Protein AF-A0AAV5RCC4-F1 (afdb_monomer_lite)

Structure (mmCIF, N/CA/C/O backbone):
data_AF-A0AAV5RCC4-F1
#
_entry.id   AF-A0AAV5RCC4-F1
#
loop_
_atom_site.group_PDB
_atom_site.id
_atom_site.type_symbol
_atom_site.label_atom_id
_atom_site.label_alt_id
_atom_site.label_comp_id
_atom_site.label_asym_id
_atom_site.label_entity_id
_atom_site.label_seq_id
_atom_site.pdbx_PDB_ins_code
_atom_site.Cartn_x
_atom_site.Cartn_y
_atom_site.Cartn_z
_atom_site.occupancy
_atom_site.B_iso_or_equiv
_atom_site.auth_seq_id
_atom_site.auth_comp_id
_atom_site.auth_asym_id
_atom_site.auth_atom_id
_atom_site.pdbx_PDB_model_num
ATOM 1 N N . MET A 1 1 ? 11.619 -7.113 27.725 1.00 33.62 1 MET A N 1
ATOM 2 C CA . MET A 1 1 ? 10.328 -7.422 27.068 1.00 33.62 1 MET A CA 1
ATOM 3 C C . MET A 1 1 ? 10.237 -6.619 25.778 1.00 33.62 1 MET A C 1
ATOM 5 O O . MET A 1 1 ? 10.215 -5.398 25.833 1.00 33.62 1 MET A O 1
ATOM 9 N N . LYS A 1 2 ? 10.329 -7.282 24.619 1.00 26.22 2 LYS A N 1
ATOM 10 C CA . LYS A 1 2 ? 10.373 -6.621 23.304 1.00 26.22 2 LYS A CA 1
ATOM 11 C C . LYS A 1 2 ? 8.958 -6.173 22.915 1.00 26.22 2 LYS A C 1
ATOM 13 O O . LYS A 1 2 ? 8.109 -7.020 22.657 1.00 26.22 2 LYS A O 1
ATOM 18 N N . ASN A 1 3 ? 8.718 -4.862 22.873 1.00 26.14 3 ASN A N 1
ATOM 19 C CA . ASN A 1 3 ? 7.499 -4.274 22.313 1.00 26.14 3 ASN A CA 1
ATOM 20 C C . ASN A 1 3 ? 7.406 -4.635 20.823 1.00 26.14 3 ASN A C 1
ATOM 22 O O . ASN A 1 3 ? 8.109 -4.057 19.993 1.00 26.14 3 ASN A O 1
ATOM 26 N N . LYS A 1 4 ? 6.555 -5.608 20.481 1.00 31.20 4 LYS A N 1
ATOM 27 C CA . LYS A 1 4 ? 6.153 -5.875 19.096 1.00 31.20 4 LYS A CA 1
ATOM 28 C C . LYS A 1 4 ? 5.360 -4.657 18.614 1.00 31.20 4 LYS A C 1
ATOM 30 O O . LYS A 1 4 ? 4.239 -4.443 19.064 1.00 31.20 4 LYS A O 1
ATOM 35 N N . LYS A 1 5 ? 5.946 -3.847 17.728 1.00 34.28 5 LYS A N 1
ATOM 36 C CA . LYS A 1 5 ? 5.204 -2.833 16.970 1.00 34.28 5 LYS A CA 1
ATOM 37 C C . LYS A 1 5 ? 4.153 -3.570 16.130 1.00 34.28 5 LYS A C 1
ATOM 39 O O . LYS A 1 5 ? 4.513 -4.325 15.233 1.00 34.28 5 LYS A O 1
ATOM 44 N N . LEU A 1 6 ? 2.875 -3.420 16.479 1.00 36.53 6 LEU A N 1
ATOM 45 C CA . LEU A 1 6 ? 1.755 -3.845 15.641 1.00 36.53 6 LEU A CA 1
ATOM 46 C C . LEU A 1 6 ? 1.586 -2.785 14.543 1.00 36.53 6 LEU A C 1
ATOM 48 O O . LEU A 1 6 ? 0.995 -1.738 14.792 1.00 36.53 6 LEU A O 1
ATOM 52 N N . GLY A 1 7 ? 2.161 -3.034 13.366 1.00 39.72 7 GLY A N 1
ATOM 53 C CA . GLY A 1 7 ? 1.884 -2.276 12.146 1.00 39.72 7 GLY A CA 1
ATOM 54 C C . GLY A 1 7 ? 0.539 -2.666 11.492 1.00 39.72 7 GLY A C 1
ATOM 55 O O . GLY A 1 7 ? -0.247 -3.381 12.122 1.00 39.72 7 GLY A O 1
ATOM 56 N N . PRO A 1 8 ? 0.241 -2.175 10.266 1.00 41.59 8 PRO A N 1
ATOM 57 C CA . PRO A 1 8 ? -1.072 -1.969 9.602 1.00 41.59 8 PRO A CA 1
ATOM 58 C C . PRO A 1 8 ? -2.024 -3.172 9.398 1.00 41.59 8 PRO A C 1
ATOM 60 O O . PRO A 1 8 ? -2.908 -3.140 8.538 1.00 41.59 8 PRO A O 1
ATOM 63 N N . LYS A 1 9 ? -1.941 -4.219 10.220 1.00 41.41 9 LYS A N 1
ATOM 64 C CA . LYS A 1 9 ? -2.881 -5.350 10.251 1.00 41.41 9 LYS A CA 1
ATOM 65 C C . LYS A 1 9 ? -4.281 -4.985 10.767 1.00 41.41 9 LYS A C 1
ATOM 67 O O . LYS A 1 9 ? -5.231 -5.692 10.433 1.00 41.41 9 LYS A O 1
ATOM 72 N N . ILE A 1 10 ? -4.423 -3.909 11.549 1.00 41.56 10 ILE A N 1
ATOM 73 C CA . ILE A 1 10 ? -5.706 -3.500 12.159 1.00 41.56 10 ILE A CA 1
ATOM 74 C C . ILE A 1 10 ? -6.569 -2.698 11.166 1.00 41.56 10 ILE A C 1
ATOM 76 O O . ILE A 1 10 ? -7.753 -2.996 11.027 1.00 41.56 10 ILE A O 1
ATOM 80 N N . SER A 1 11 ? -5.987 -1.759 10.401 1.00 40.25 11 SER A N 1
ATOM 81 C CA . SER A 1 11 ? -6.756 -0.890 9.486 1.00 40.25 11 SER A CA 1
ATOM 82 C C . SER A 1 11 ? -7.536 -1.643 8.412 1.00 40.25 11 SER A C 1
ATOM 84 O O . SER A 1 11 ? -8.621 -1.230 8.031 1.00 40.25 11 SER A O 1
ATOM 86 N N . GLN A 1 12 ? -7.005 -2.761 7.923 1.00 46.59 12 GLN A N 1
ATOM 87 C CA . GLN A 1 12 ? -7.559 -3.409 6.734 1.00 46.59 12 GLN A CA 1
ATOM 88 C C . GLN A 1 12 ? -8.616 -4.477 7.027 1.00 46.59 12 GLN A C 1
ATOM 90 O O . GLN A 1 12 ? -9.395 -4.806 6.139 1.00 46.59 12 GLN A O 1
ATOM 95 N N . LYS A 1 13 ? -8.659 -5.023 8.250 1.00 44.94 13 LYS A N 1
ATOM 96 C CA . LYS A 1 13 ? -9.688 -6.001 8.648 1.00 44.94 13 LYS A CA 1
ATOM 97 C C . LYS A 1 13 ? -11.017 -5.343 9.019 1.00 44.94 13 LYS A C 1
ATOM 99 O O . LYS A 1 13 ? -12.046 -5.987 8.886 1.00 44.94 13 LYS A O 1
ATOM 104 N N . LEU A 1 14 ? -10.989 -4.076 9.432 1.00 43.53 14 LEU A N 1
ATOM 105 C CA . LEU A 1 14 ? -12.190 -3.298 9.753 1.00 43.53 14 LEU A CA 1
ATOM 106 C C . LEU A 1 14 ? -12.934 -2.804 8.497 1.00 43.53 14 LEU A C 1
ATOM 108 O O . LEU A 1 14 ? -14.114 -2.486 8.574 1.00 43.53 14 LEU A O 1
ATOM 112 N N . GLU A 1 15 ? -12.265 -2.753 7.340 1.00 42.84 15 GLU A N 1
ATOM 113 C CA . GLU A 1 15 ? -12.844 -2.264 6.077 1.00 42.84 15 GLU A CA 1
ATOM 114 C C . GLU A 1 15 ? -13.479 -3.357 5.204 1.00 42.84 15 GLU A C 1
ATOM 116 O O . GLU A 1 15 ? -14.273 -3.042 4.323 1.00 42.84 15 GLU A O 1
ATOM 121 N N . GLU A 1 16 ? -13.142 -4.634 5.414 1.00 41.19 16 GLU A N 1
ATOM 122 C CA . GLU A 1 16 ? -13.712 -5.760 4.646 1.00 41.19 16 GLU A CA 1
ATOM 123 C C . GLU A 1 16 ? -15.090 -6.211 5.164 1.00 41.19 16 GLU A C 1
ATOM 125 O O . GLU A 1 16 ? -15.766 -7.001 4.509 1.00 41.19 16 GLU A O 1
ATOM 130 N N . SER A 1 17 ? -15.548 -5.665 6.289 1.00 39.16 17 SER A N 1
ATOM 131 C CA . SER A 1 17 ? -16.940 -5.741 6.721 1.00 39.16 17 SER A CA 1
ATOM 132 C C . SER A 1 17 ? -17.677 -4.487 6.284 1.00 39.16 17 SER A C 1
ATOM 134 O O . SER A 1 17 ? -17.429 -3.417 6.835 1.00 39.16 17 SER A O 1
ATOM 136 N N . SER A 1 18 ? -18.560 -4.596 5.289 1.00 36.41 18 SER A N 1
ATOM 137 C CA . SER A 1 18 ? -19.453 -3.499 4.904 1.00 36.41 18 SER A CA 1
ATOM 138 C C . SER A 1 18 ? -20.299 -3.086 6.113 1.00 36.41 18 SER A C 1
ATOM 140 O O . SER A 1 18 ? -21.242 -3.772 6.492 1.00 36.41 18 SER A O 1
ATOM 142 N N . ILE A 1 19 ? -19.930 -1.969 6.745 1.00 42.59 19 ILE A N 1
ATOM 143 C CA . ILE A 1 19 ? -20.707 -1.301 7.805 1.00 42.59 19 ILE A CA 1
ATOM 144 C C . ILE A 1 19 ? -21.878 -0.508 7.178 1.00 42.59 19 ILE A C 1
ATOM 146 O O . ILE A 1 19 ? -22.763 -0.040 7.885 1.00 42.59 19 ILE A O 1
ATOM 150 N N . ALA A 1 20 ? -21.905 -0.357 5.847 1.00 32.84 20 ALA A N 1
ATOM 151 C CA . ALA A 1 20 ? -22.814 0.544 5.141 1.00 32.84 20 ALA A CA 1
ATOM 152 C C . ALA A 1 20 ? -24.214 -0.036 4.854 1.00 32.84 20 ALA A C 1
ATOM 154 O O . ALA A 1 20 ? -25.108 0.738 4.531 1.00 32.84 20 ALA A O 1
ATOM 155 N N . ASP A 1 21 ? -24.422 -1.348 5.002 1.00 33.91 21 ASP A N 1
ATOM 156 C CA . ASP A 1 21 ? -25.666 -2.014 4.572 1.00 33.91 21 ASP A CA 1
ATOM 157 C C . ASP A 1 21 ? -26.622 -2.388 5.723 1.00 33.91 21 ASP A C 1
ATOM 159 O O . ASP A 1 21 ? -27.633 -3.051 5.503 1.00 33.91 21 ASP A O 1
ATOM 163 N N . LEU A 1 22 ? -26.348 -1.967 6.962 1.00 39.47 22 LEU A N 1
ATOM 164 C CA . LEU A 1 22 ? -27.204 -2.278 8.115 1.00 39.47 22 LEU A CA 1
ATOM 165 C C . LEU A 1 22 ? -28.309 -1.224 8.309 1.00 39.47 22 LEU A C 1
ATOM 167 O O . LEU A 1 22 ? -28.360 -0.554 9.337 1.00 39.47 22 LEU A O 1
ATOM 171 N N . ASN A 1 23 ? -29.209 -1.104 7.329 1.00 39.84 23 ASN A N 1
ATOM 172 C CA . ASN A 1 23 ? -30.570 -0.623 7.588 1.00 39.84 23 ASN A CA 1
ATOM 173 C C . ASN A 1 23 ? -31.389 -1.828 8.066 1.00 39.84 23 ASN A C 1
ATOM 175 O O . ASN A 1 23 ? -31.756 -2.691 7.271 1.00 39.84 23 ASN A O 1
ATOM 179 N N . LEU A 1 24 ? -31.622 -1.912 9.373 1.00 47.69 24 LEU A N 1
ATOM 180 C CA . LEU A 1 24 ? -32.487 -2.918 9.983 1.00 47.69 24 LEU A CA 1
ATOM 181 C C . LEU A 1 24 ? -33.712 -2.192 10.531 1.00 47.69 24 LEU A C 1
ATOM 183 O O . LEU A 1 24 ? -33.664 -1.661 11.639 1.00 47.69 24 LEU A O 1
ATOM 187 N N . ASP A 1 25 ? -34.766 -2.145 9.716 1.00 36.28 25 ASP A N 1
ATOM 188 C CA . ASP A 1 25 ? -36.097 -1.731 10.151 1.00 36.28 25 ASP A CA 1
ATOM 189 C C . ASP A 1 25 ? -36.613 -2.668 11.252 1.00 36.28 25 ASP A C 1
ATOM 191 O O . ASP A 1 25 ? -36.417 -3.888 11.221 1.00 36.28 25 ASP A O 1
ATOM 195 N N . ASP A 1 26 ? -37.268 -2.045 12.229 1.00 45.62 26 ASP A N 1
ATOM 196 C CA . ASP A 1 26 ? -37.832 -2.626 13.440 1.00 45.62 26 ASP A CA 1
ATOM 197 C C . ASP A 1 26 ? -38.754 -3.825 13.169 1.00 45.62 26 ASP A C 1
ATOM 199 O O . ASP A 1 26 ? -39.871 -3.688 12.668 1.00 45.62 26 ASP A O 1
ATOM 203 N N . GLN A 1 27 ? -38.327 -5.008 13.611 1.00 35.72 27 GLN A N 1
ATOM 204 C CA . GLN A 1 27 ? -39.217 -6.135 13.887 1.00 35.72 27 GLN A CA 1
ATOM 205 C C . GLN A 1 27 ? -39.051 -6.506 15.365 1.00 35.72 27 GLN A C 1
ATOM 207 O O . GLN A 1 27 ? -38.119 -7.204 15.764 1.00 35.72 27 GLN A O 1
ATOM 212 N N . HIS A 1 28 ? -39.945 -5.966 16.194 1.00 39.75 28 HIS A N 1
ATOM 213 C CA . HIS A 1 28 ? -40.089 -6.322 17.602 1.00 39.75 28 HIS A CA 1
ATOM 214 C C . HIS A 1 28 ? -40.760 -7.700 17.712 1.00 39.75 28 HIS A C 1
ATOM 216 O O . HIS A 1 28 ? -41.984 -7.802 17.704 1.00 39.75 28 HIS A O 1
ATOM 222 N N . GLU A 1 29 ? -39.965 -8.761 17.845 1.00 40.50 29 GLU A N 1
ATOM 223 C CA . GLU A 1 29 ? -40.450 -10.084 18.253 1.00 40.50 29 GLU A CA 1
ATOM 224 C C . GLU A 1 29 ? -40.086 -10.304 19.733 1.00 40.50 29 GLU A C 1
ATOM 226 O O . GLU A 1 29 ? -38.916 -10.349 20.119 1.00 40.50 29 GLU A O 1
ATOM 231 N N . SER A 1 30 ? -41.098 -10.322 20.604 1.00 42.78 30 SER A N 1
ATOM 232 C CA . SER A 1 30 ? -40.945 -10.375 22.063 1.00 42.78 30 SER A CA 1
ATOM 233 C C . SER A 1 30 ? -40.615 -11.790 22.556 1.00 42.78 30 SER A C 1
ATOM 235 O O . SER A 1 30 ? -41.469 -12.676 22.505 1.00 42.78 30 SER A O 1
ATOM 237 N N . LEU A 1 31 ? -39.400 -11.987 23.079 1.00 44.78 31 LEU A N 1
ATOM 238 C CA . LEU A 1 31 ? -38.931 -13.234 23.706 1.00 44.78 31 LEU A CA 1
ATOM 239 C C . LEU A 1 31 ? -39.132 -13.241 25.246 1.00 44.78 31 LEU A C 1
ATOM 241 O O . LEU A 1 31 ? -39.244 -12.170 25.845 1.00 44.78 31 LEU A O 1
ATOM 245 N N . PRO A 1 32 ? -39.171 -14.424 25.905 1.00 49.00 32 PRO A N 1
ATOM 246 C CA . PRO A 1 32 ? -39.557 -14.581 27.316 1.00 49.00 32 PRO A CA 1
ATOM 247 C C . PRO A 1 32 ? -38.594 -13.913 28.316 1.00 49.00 32 PRO A C 1
ATOM 249 O O . PRO A 1 32 ? -37.376 -13.972 28.157 1.00 49.00 32 PRO A O 1
ATOM 252 N N . GLN A 1 33 ? -39.160 -13.330 29.378 1.00 56.47 33 GLN A N 1
ATOM 253 C CA . GLN A 1 33 ? -38.542 -12.383 30.323 1.00 56.47 33 GLN A CA 1
ATOM 254 C C . GLN A 1 33 ? -37.711 -12.969 31.493 1.00 56.47 33 GLN A C 1
ATOM 256 O O . GLN A 1 33 ? -37.470 -12.253 32.455 1.00 56.47 33 GLN A O 1
ATOM 261 N N . ASP A 1 34 ? -37.200 -14.202 31.428 1.00 58.41 34 ASP A N 1
ATOM 262 C CA . ASP A 1 34 ? -36.448 -14.810 32.554 1.00 58.41 34 ASP A CA 1
ATOM 263 C C . ASP A 1 34 ? -34.981 -15.139 32.217 1.00 58.41 34 ASP A C 1
ATOM 265 O O . ASP A 1 34 ? -34.471 -16.224 32.504 1.00 58.41 34 ASP A O 1
ATOM 269 N N . LYS A 1 35 ? -34.258 -14.197 31.600 1.00 58.09 35 LYS A N 1
ATOM 270 C CA . LYS A 1 35 ? -32.793 -14.278 31.484 1.00 58.09 35 LYS A CA 1
ATOM 271 C C . LYS A 1 35 ? -32.171 -13.236 32.418 1.00 58.09 35 LYS A C 1
ATOM 273 O O . LYS A 1 35 ? -32.537 -12.068 32.301 1.00 58.09 35 LYS A O 1
ATOM 278 N N . PRO A 1 36 ? -31.252 -13.610 33.334 1.00 62.41 36 PRO A N 1
ATOM 279 C CA . PRO A 1 36 ? -30.576 -12.619 34.164 1.00 62.41 36 PRO A CA 1
ATOM 280 C C . PRO A 1 36 ? -29.891 -11.589 33.254 1.00 62.41 36 PRO A C 1
ATOM 282 O O . PRO A 1 36 ? -29.309 -11.994 32.237 1.00 62.41 36 PRO A O 1
ATOM 285 N N . PRO A 1 37 ? -29.969 -10.285 33.587 1.00 68.50 37 PRO A N 1
ATOM 286 C CA . PRO A 1 37 ? -29.402 -9.240 32.751 1.00 68.50 37 PRO A CA 1
ATOM 287 C C . PRO A 1 37 ? -27.916 -9.512 32.554 1.00 68.50 37 PRO A C 1
ATOM 289 O O . PRO A 1 37 ? -27.201 -9.902 33.486 1.00 68.50 37 PRO A O 1
ATOM 292 N N . SER A 1 38 ? -27.459 -9.353 31.317 1.00 78.94 38 SER A N 1
ATOM 293 C CA . SER A 1 38 ? -26.055 -9.560 30.979 1.00 78.94 38 SER A CA 1
ATOM 294 C C . SER A 1 38 ? -25.188 -8.648 31.847 1.00 78.94 38 SER A C 1
ATOM 296 O O . SER A 1 38 ? -25.541 -7.492 32.073 1.00 78.94 38 SER A O 1
ATOM 298 N N . ILE A 1 39 ? -24.016 -9.113 32.296 1.00 85.75 39 ILE A N 1
ATOM 299 C CA . ILE A 1 39 ? -23.092 -8.260 33.069 1.00 85.75 39 ILE A CA 1
ATOM 300 C C . ILE A 1 39 ? -22.734 -6.974 32.305 1.00 85.75 39 ILE A C 1
ATOM 302 O O . ILE A 1 39 ? -22.471 -5.939 32.905 1.00 85.75 39 ILE A O 1
ATOM 306 N N . PHE A 1 40 ? -22.786 -7.026 30.971 1.00 86.75 40 PHE A N 1
ATOM 307 C CA . PHE A 1 40 ? -22.539 -5.885 30.099 1.00 86.75 40 PHE A CA 1
ATOM 308 C C . PHE A 1 40 ? -23.682 -4.861 30.083 1.00 86.75 40 PHE A C 1
ATOM 310 O O . PHE A 1 40 ? -23.420 -3.697 29.809 1.00 86.75 40 P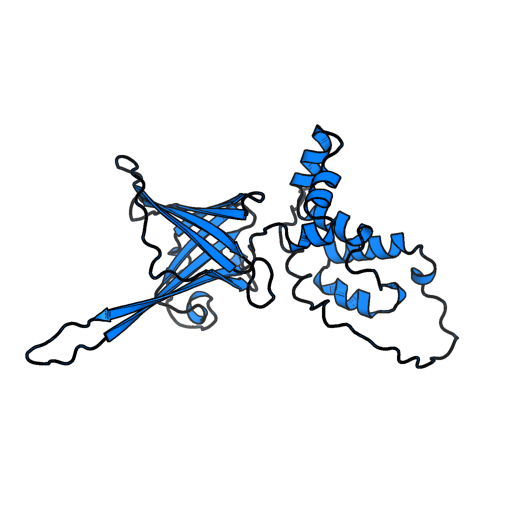HE A O 1
ATOM 317 N N . GLU A 1 41 ? -24.919 -5.252 30.404 1.00 86.25 41 GLU A N 1
ATOM 318 C CA . GLU A 1 41 ? -26.056 -4.319 30.533 1.00 86.25 41 GLU A CA 1
ATOM 319 C C . GLU A 1 41 ? -25.940 -3.454 31.789 1.00 86.25 41 GLU A C 1
ATOM 321 O O . GLU A 1 41 ? -26.510 -2.369 31.851 1.00 86.25 41 GLU A O 1
ATOM 326 N N . GLN A 1 42 ? -25.180 -3.921 32.783 1.00 88.75 42 GLN A N 1
ATOM 327 C CA . GLN A 1 42 ? -24.926 -3.200 34.029 1.00 88.75 42 GLN A CA 1
ATOM 328 C C . GLN A 1 42 ? -23.729 -2.241 33.927 1.00 88.75 42 GLN A C 1
ATOM 330 O O . GLN A 1 42 ? -23.509 -1.434 34.830 1.00 88.75 42 GLN A O 1
ATOM 335 N N . LEU A 1 43 ? -22.933 -2.325 32.855 1.00 91.19 43 LEU A N 1
ATOM 336 C CA . LEU A 1 43 ? -21.773 -1.459 32.657 1.00 91.19 43 LEU A CA 1
ATOM 337 C C . LEU A 1 43 ? -22.181 -0.126 32.012 1.00 91.19 43 LEU A C 1
ATOM 339 O O . LEU A 1 43 ? -23.017 -0.114 31.107 1.00 91.19 43 LEU A O 1
ATOM 343 N N . PRO A 1 44 ? -21.539 0.998 32.389 1.00 93.19 44 PRO A N 1
ATOM 344 C CA . PRO A 1 44 ? -21.677 2.249 31.653 1.00 93.19 44 PRO A CA 1
ATOM 345 C C . PRO A 1 44 ? -21.295 2.072 30.181 1.00 93.19 44 PRO A C 1
ATOM 347 O O . PRO A 1 44 ? -20.343 1.353 29.847 1.00 93.19 44 PRO A O 1
ATOM 350 N N . ARG A 1 45 ? -22.015 2.759 29.290 1.00 90.50 45 ARG A N 1
ATOM 351 C CA . ARG A 1 45 ? -21.874 2.597 27.835 1.00 90.50 45 ARG A CA 1
ATOM 352 C C . ARG A 1 45 ? -20.451 2.887 27.354 1.00 90.50 45 ARG A C 1
ATOM 354 O O . ARG A 1 45 ? -19.937 2.202 26.473 1.00 90.50 45 ARG A O 1
ATOM 361 N N . GLU A 1 46 ? -19.787 3.857 27.967 1.00 92.88 46 GLU A N 1
ATOM 362 C CA . GLU A 1 46 ? -18.414 4.264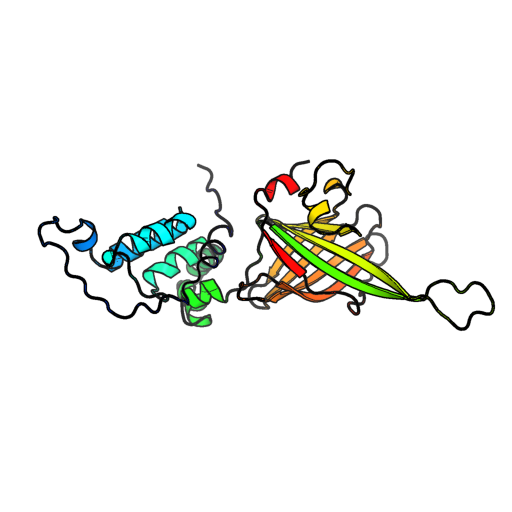 27.673 1.00 92.88 46 GLU A CA 1
ATOM 363 C C . GLU A 1 46 ? -17.416 3.126 27.921 1.00 92.88 46 GLU A C 1
ATOM 365 O O . GLU A 1 46 ? -16.433 2.981 27.190 1.00 92.88 46 GLU A O 1
ATOM 370 N N . ILE A 1 47 ? -17.669 2.296 28.938 1.00 93.75 47 ILE A N 1
ATOM 371 C CA . ILE A 1 47 ? -16.825 1.146 29.273 1.00 93.75 47 ILE A CA 1
ATOM 372 C C . ILE A 1 47 ? -17.016 0.040 28.241 1.00 93.75 47 ILE A C 1
ATOM 374 O O . ILE A 1 47 ? -16.030 -0.513 27.756 1.00 93.75 47 ILE A O 1
ATOM 378 N N . VAL A 1 48 ? -18.261 -0.238 27.844 1.00 93.56 48 VAL A N 1
ATOM 379 C CA . VAL A 1 48 ? -18.560 -1.224 26.795 1.00 93.56 48 VAL A CA 1
ATOM 380 C C . VAL A 1 48 ? -17.884 -0.835 25.475 1.00 93.56 48 VAL A C 1
ATOM 382 O O . VAL A 1 48 ? -17.231 -1.670 24.851 1.00 93.56 48 VAL A O 1
ATOM 385 N N . ILE A 1 49 ? -17.942 0.443 25.087 1.00 93.50 49 ILE A N 1
ATOM 386 C CA . ILE A 1 49 ? -17.287 0.945 23.868 1.00 93.50 49 ILE A CA 1
ATOM 387 C C . ILE A 1 49 ? -15.762 0.823 23.952 1.00 93.50 49 ILE A C 1
ATOM 389 O O . ILE A 1 49 ? -15.122 0.397 22.990 1.00 93.50 49 ILE A O 1
ATOM 393 N N . ASN A 1 50 ? -15.166 1.132 25.105 1.00 92.19 50 ASN A N 1
ATOM 394 C CA . ASN A 1 50 ? -13.729 0.942 25.305 1.00 92.19 50 ASN A CA 1
ATOM 395 C C . ASN A 1 50 ? -13.319 -0.537 25.225 1.00 92.19 50 ASN A C 1
ATOM 397 O O . ASN A 1 50 ? -12.280 -0.849 24.642 1.00 92.19 50 ASN A O 1
ATOM 401 N N . ILE A 1 51 ? -14.130 -1.458 25.757 1.00 93.06 51 ILE A N 1
ATOM 402 C CA . ILE A 1 51 ? -13.903 -2.903 25.604 1.00 93.06 51 ILE A CA 1
ATOM 403 C C . ILE A 1 51 ? -13.926 -3.277 24.120 1.00 93.06 51 ILE A C 1
ATOM 405 O O . ILE A 1 51 ? -13.006 -3.946 23.648 1.00 93.06 51 ILE A O 1
ATOM 409 N N . LEU A 1 52 ? -14.918 -2.798 23.363 1.00 93.69 52 LEU A N 1
ATOM 410 C CA . LEU A 1 52 ? -14.998 -3.021 21.918 1.00 93.69 52 LEU A CA 1
ATOM 411 C C . LEU A 1 52 ? -13.767 -2.475 21.182 1.00 93.69 52 LEU A C 1
ATOM 413 O O . LEU A 1 52 ? -13.238 -3.156 20.304 1.00 93.69 52 LEU A O 1
ATOM 417 N N . ALA A 1 53 ? -13.256 -1.302 21.568 1.00 93.25 53 ALA A N 1
ATOM 418 C CA . ALA A 1 53 ? -12.026 -0.748 21.002 1.00 93.25 53 ALA A CA 1
ATOM 419 C C . ALA A 1 53 ? -10.819 -1.671 21.248 1.00 93.25 53 ALA A C 1
ATOM 421 O O . ALA A 1 53 ? -10.037 -1.938 20.334 1.00 93.25 53 ALA A O 1
ATOM 422 N N . GLN A 1 54 ? -10.688 -2.231 22.456 1.00 93.75 54 GLN A N 1
ATOM 423 C CA . GLN A 1 54 ? -9.636 -3.206 22.771 1.00 93.75 54 GLN A CA 1
ATOM 424 C C . GLN A 1 54 ? -9.806 -4.520 21.997 1.00 93.75 54 GLN A C 1
ATOM 426 O O . GLN A 1 54 ? -8.813 -5.107 21.561 1.00 93.75 54 GLN A O 1
ATOM 431 N N . VAL A 1 55 ? -11.042 -4.977 21.780 1.00 93.50 55 VAL A N 1
ATOM 432 C CA . VAL A 1 55 ? -11.321 -6.137 20.919 1.00 93.50 55 VAL A CA 1
ATOM 433 C C . VAL A 1 55 ? -10.900 -5.843 19.481 1.00 93.50 55 VAL A C 1
ATOM 435 O O . VAL A 1 55 ? -10.208 -6.661 18.884 1.00 93.50 55 VAL A O 1
ATOM 438 N N . ALA A 1 56 ? -11.237 -4.673 18.936 1.00 92.19 56 ALA A N 1
ATOM 439 C CA . ALA A 1 56 ? -10.846 -4.272 17.585 1.00 92.19 56 ALA A CA 1
ATOM 440 C C . ALA A 1 56 ? -9.318 -4.209 17.412 1.00 92.19 56 ALA A C 1
ATOM 442 O O . ALA A 1 56 ? -8.780 -4.618 16.385 1.00 92.19 56 ALA A O 1
ATOM 443 N N . ILE A 1 57 ? -8.616 -3.737 18.440 1.00 89.94 57 ILE A N 1
ATOM 444 C CA . ILE A 1 57 ? -7.157 -3.647 18.480 1.00 89.94 57 ILE A CA 1
ATOM 445 C C . ILE A 1 57 ? -6.494 -5.031 18.488 1.00 89.94 57 ILE A C 1
ATOM 447 O O . ILE A 1 57 ? -5.564 -5.284 17.720 1.00 89.94 57 ILE A O 1
ATOM 451 N N . ASN A 1 58 ? -6.945 -5.919 19.376 1.00 92.25 58 ASN A N 1
ATOM 452 C CA . ASN A 1 58 ? -6.265 -7.190 19.637 1.00 92.25 58 ASN A CA 1
ATOM 453 C C . ASN A 1 58 ? -6.762 -8.314 18.717 1.00 92.25 58 ASN A C 1
ATOM 455 O O . ASN A 1 58 ? -5.979 -9.155 18.270 1.00 92.25 58 ASN A O 1
ATOM 459 N N . TRP A 1 59 ? -8.056 -8.307 18.398 1.00 91.44 59 TRP A N 1
ATOM 460 C CA . TRP A 1 59 ? -8.753 -9.336 17.628 1.00 91.44 59 TRP A CA 1
ATOM 461 C C . TRP A 1 59 ? -9.733 -8.722 16.615 1.00 91.44 59 TRP A C 1
ATOM 463 O O . TRP A 1 59 ? -10.935 -8.987 16.674 1.00 91.44 59 TRP A O 1
ATOM 473 N N . PRO A 1 60 ? -9.245 -7.966 15.614 1.00 86.69 60 PRO A N 1
ATOM 474 C CA . PRO A 1 60 ? -10.107 -7.260 14.662 1.00 86.69 60 PRO A CA 1
ATOM 475 C C . PRO A 1 60 ? -11.080 -8.177 13.903 1.00 86.69 60 PRO A C 1
ATOM 477 O O . PRO A 1 60 ? -12.179 -7.757 13.569 1.00 86.69 60 PRO A O 1
ATOM 480 N N . THR A 1 61 ? -10.732 -9.451 13.668 1.00 85.12 61 THR A N 1
ATOM 481 C CA . THR A 1 61 ? -11.638 -10.428 13.021 1.00 85.12 61 THR A CA 1
ATOM 482 C C . THR A 1 61 ? -12.849 -10.801 13.855 1.00 85.12 61 THR A C 1
ATOM 484 O O . THR A 1 61 ? -13.812 -11.318 13.310 1.00 85.12 61 THR A O 1
ATOM 487 N N . LYS A 1 62 ? -12.770 -10.625 15.173 1.00 88.31 62 LYS A N 1
ATOM 488 C CA . LYS A 1 62 ? -13.822 -11.008 16.115 1.00 88.31 62 LYS A CA 1
ATOM 489 C C . LYS A 1 62 ? -14.738 -9.852 16.473 1.00 88.31 62 LYS A C 1
ATOM 491 O O . LYS A 1 62 ? -15.742 -10.074 17.131 1.00 88.31 62 LYS A O 1
ATOM 496 N N . LEU A 1 63 ? -14.427 -8.641 16.015 1.00 90.38 63 LEU A N 1
ATOM 497 C CA . LEU A 1 63 ? -15.236 -7.470 16.314 1.00 90.38 63 LEU A CA 1
ATOM 498 C C . LEU A 1 63 ? -16.677 -7.634 15.816 1.00 90.38 63 LEU A C 1
ATOM 500 O O . LEU A 1 63 ? -17.606 -7.360 16.565 1.00 90.38 63 LEU A O 1
ATOM 504 N N . ILE A 1 64 ? -16.857 -8.112 14.583 1.00 87.50 64 ILE A N 1
ATOM 505 C CA . ILE A 1 64 ? -18.187 -8.299 13.986 1.00 87.50 64 ILE A CA 1
ATOM 506 C C . ILE A 1 64 ? -18.965 -9.350 14.775 1.00 87.50 64 ILE A C 1
ATOM 508 O O . ILE A 1 64 ? -20.086 -9.076 15.189 1.00 87.50 64 ILE A O 1
ATOM 512 N N . ASP A 1 65 ? -18.338 -10.502 15.050 1.00 89.12 65 ASP A N 1
ATOM 513 C CA . ASP A 1 65 ? -18.928 -11.568 15.866 1.00 89.12 65 ASP A CA 1
ATOM 514 C C . ASP A 1 65 ? -19.437 -11.002 17.201 1.00 89.12 65 ASP A C 1
ATOM 516 O O . ASP A 1 65 ? -20.570 -11.269 17.579 1.00 89.12 65 ASP A O 1
ATOM 520 N N . VAL A 1 66 ? -18.630 -10.173 17.881 1.00 88.81 66 VAL A N 1
ATOM 521 C CA . VAL A 1 66 ? -18.979 -9.557 19.173 1.00 88.81 66 VAL A CA 1
ATOM 522 C C . VAL A 1 66 ? -20.121 -8.548 19.050 1.00 88.81 66 VAL A C 1
ATOM 524 O O . VAL A 1 66 ? -21.041 -8.581 19.864 1.00 88.81 66 VAL A O 1
ATOM 527 N N . ILE A 1 67 ? -20.102 -7.674 18.040 1.00 88.44 67 ILE A N 1
ATOM 528 C CA . ILE A 1 67 ? -21.178 -6.694 17.810 1.00 88.44 67 ILE A CA 1
ATOM 529 C C . ILE A 1 67 ? -22.515 -7.407 17.545 1.00 88.44 67 ILE A C 1
ATOM 531 O O . ILE A 1 67 ? -23.564 -6.928 17.974 1.00 88.44 67 ILE A O 1
ATOM 535 N N . LEU A 1 68 ? -22.483 -8.570 16.888 1.00 87.00 68 LEU A N 1
ATOM 536 C CA . LEU A 1 68 ? -23.670 -9.375 16.592 1.00 87.00 68 LEU A CA 1
ATOM 537 C C . LEU A 1 68 ? -24.222 -10.149 17.803 1.00 87.00 68 LEU A C 1
ATOM 539 O O . LEU A 1 68 ? -25.346 -10.637 17.723 1.00 87.00 68 LEU A O 1
ATOM 543 N N . ILE A 1 69 ? -23.493 -10.245 18.927 1.00 87.31 69 ILE A N 1
ATOM 544 C CA . ILE A 1 69 ? -23.966 -10.953 20.137 1.00 87.31 69 ILE A CA 1
ATOM 545 C C . ILE A 1 69 ? -25.224 -10.293 20.716 1.00 87.31 69 ILE A C 1
ATOM 547 O O . ILE A 1 69 ? -26.074 -10.984 21.280 1.00 87.31 69 ILE A O 1
ATOM 551 N N . GLY A 1 70 ? -25.363 -8.970 20.600 1.00 81.38 70 GLY A N 1
ATOM 552 C CA . GLY A 1 70 ? -26.568 -8.294 21.065 1.00 81.38 70 GLY A CA 1
ATOM 553 C C . GLY A 1 70 ? -26.486 -6.774 21.089 1.00 81.38 70 GLY A C 1
ATOM 554 O O . GLY A 1 70 ? -25.426 -6.169 20.937 1.00 81.38 70 GLY A O 1
ATOM 555 N N . ASN A 1 71 ? -27.642 -6.157 21.343 1.00 83.00 71 ASN A N 1
ATOM 556 C CA . ASN A 1 71 ? -27.838 -4.703 21.299 1.00 83.00 71 ASN A CA 1
ATOM 557 C C . ASN A 1 71 ? -26.927 -3.922 22.258 1.00 83.00 71 ASN A C 1
ATOM 559 O O . ASN A 1 71 ? -26.619 -2.765 21.991 1.00 83.00 71 ASN A O 1
ATOM 563 N N . VAL A 1 72 ? -26.450 -4.562 23.327 1.00 86.38 72 VAL A N 1
ATOM 564 C CA . VAL A 1 72 ? -25.519 -3.984 24.311 1.00 86.38 72 VAL A CA 1
ATOM 565 C C . VAL A 1 72 ? -24.205 -3.532 23.665 1.00 86.38 72 VAL A C 1
ATOM 567 O O . VAL A 1 72 ? -23.599 -2.563 24.109 1.00 86.38 72 VAL A O 1
ATOM 570 N N . PHE A 1 73 ? -23.780 -4.196 22.585 1.00 88.31 73 PHE A N 1
ATOM 571 C CA . PHE A 1 73 ? -22.550 -3.877 21.859 1.00 88.31 73 PHE A CA 1
ATOM 572 C C . PHE A 1 73 ? -22.773 -2.954 20.656 1.00 88.31 73 PHE A C 1
ATOM 574 O O . PHE A 1 73 ? -21.834 -2.696 19.903 1.00 88.31 73 PHE A O 1
ATOM 581 N N . ARG A 1 74 ? -23.992 -2.435 20.451 1.00 84.81 74 ARG A N 1
ATOM 582 C CA . ARG A 1 74 ? -24.244 -1.433 19.409 1.00 84.81 74 ARG A CA 1
ATOM 583 C C . ARG A 1 74 ? -23.702 -0.076 19.852 1.00 84.81 74 ARG A C 1
ATOM 585 O O . ARG A 1 74 ? -24.039 0.442 20.917 1.00 84.81 74 ARG A O 1
ATOM 592 N N . PHE A 1 75 ? -22.893 0.535 18.998 1.00 88.31 75 PHE A N 1
ATOM 593 C CA . PHE A 1 75 ? -22.357 1.876 19.201 1.00 88.31 75 PHE A CA 1
ATOM 594 C C . PHE A 1 75 ? -22.441 2.695 17.914 1.00 88.31 75 PHE A C 1
ATOM 596 O O . PHE A 1 75 ? -22.697 2.158 16.836 1.00 88.31 75 PHE A O 1
ATOM 603 N N . ASN A 1 76 ? -22.261 4.011 18.030 1.00 87.25 76 ASN A N 1
ATOM 604 C CA . ASN A 1 76 ? -22.301 4.883 16.863 1.00 87.25 76 ASN A CA 1
ATOM 605 C C . ASN A 1 76 ? -21.057 4.642 16.010 1.00 87.25 76 ASN A C 1
ATOM 607 O O . ASN A 1 76 ? -19.945 4.591 16.528 1.00 87.25 76 ASN A O 1
ATOM 611 N N . TYR A 1 77 ? -21.221 4.553 14.693 1.00 83.44 77 TYR A N 1
ATOM 612 C CA . TYR A 1 77 ? -20.096 4.260 13.805 1.00 83.44 77 TYR A CA 1
ATOM 613 C C . TYR A 1 77 ? -18.979 5.321 13.856 1.00 83.44 77 TYR A C 1
ATOM 615 O O . TYR A 1 77 ? -17.862 5.006 13.473 1.00 83.44 77 TYR A O 1
ATOM 623 N N . ASP A 1 78 ? -19.255 6.552 14.307 1.00 86.56 78 ASP A N 1
ATOM 624 C CA . ASP A 1 78 ? -18.286 7.657 14.459 1.00 86.56 78 ASP A CA 1
ATOM 625 C C . ASP A 1 78 ? -17.950 7.943 15.939 1.00 86.56 78 ASP A C 1
ATOM 627 O O . ASP A 1 78 ? -17.552 9.048 16.301 1.00 86.56 78 ASP A O 1
ATOM 631 N N . ASP A 1 79 ? -18.146 6.969 16.837 1.00 90.81 79 ASP A N 1
ATOM 632 C CA . ASP A 1 79 ? -17.891 7.166 18.267 1.00 90.81 79 ASP A CA 1
ATOM 633 C C . ASP A 1 79 ? -16.388 7.355 18.546 1.00 90.81 79 ASP A C 1
ATOM 635 O O . ASP A 1 79 ? -15.557 6.478 18.277 1.00 90.81 79 ASP A O 1
ATOM 639 N N . ALA A 1 80 ? -16.028 8.516 19.096 1.00 89.81 80 ALA A N 1
ATOM 640 C CA . ALA A 1 80 ? -14.642 8.870 19.379 1.00 89.81 80 ALA A CA 1
ATOM 641 C C . ALA A 1 80 ? -13.991 7.914 20.388 1.00 89.81 80 ALA A C 1
ATOM 643 O O . ALA A 1 80 ? -12.814 7.592 20.227 1.00 89.81 80 ALA A O 1
ATOM 644 N N . LEU A 1 81 ? -14.747 7.402 21.370 1.00 90.38 81 LEU A N 1
ATOM 645 C CA . LEU A 1 81 ? -14.229 6.454 22.364 1.00 90.38 81 LEU A CA 1
ATOM 646 C C . LEU A 1 81 ? -13.796 5.131 21.725 1.00 90.38 81 LEU A C 1
ATOM 648 O O . LEU A 1 81 ? -12.890 4.469 22.228 1.00 90.38 81 LEU A O 1
ATOM 652 N N . PHE A 1 82 ? -14.414 4.760 20.601 1.00 93.31 82 PHE A N 1
ATOM 653 C CA . PHE A 1 82 ? -14.042 3.572 19.847 1.00 93.31 82 PHE A CA 1
ATOM 654 C C . PHE A 1 82 ? -12.816 3.818 18.955 1.00 93.31 82 PHE A C 1
ATOM 656 O O . PHE A 1 82 ? -11.857 3.044 18.974 1.00 93.31 82 PHE A O 1
ATOM 663 N N . TRP A 1 83 ? -12.824 4.905 18.176 1.00 91.69 83 TRP A N 1
ATOM 664 C CA . TRP A 1 83 ? -11.804 5.151 17.149 1.00 91.69 83 TRP A CA 1
ATOM 665 C C . TRP A 1 83 ? -10.511 5.780 17.667 1.00 91.69 83 TRP A C 1
ATOM 667 O O . TRP A 1 83 ? -9.449 5.529 17.094 1.00 91.69 83 TRP A O 1
ATOM 677 N N . GLU A 1 84 ? -10.556 6.582 18.732 1.00 89.75 84 GLU A N 1
ATOM 678 C CA . GLU A 1 84 ? -9.365 7.238 19.283 1.00 89.75 84 GLU A CA 1
ATOM 679 C C . GLU A 1 84 ? -8.277 6.232 19.703 1.00 89.75 84 GLU A C 1
ATOM 681 O O . GLU A 1 84 ? -7.136 6.382 19.246 1.00 89.75 84 GLU A O 1
ATOM 686 N N . PRO A 1 85 ? -8.573 5.186 20.506 1.00 89.56 85 PRO A N 1
ATOM 687 C CA . PRO A 1 85 ? -7.566 4.200 20.897 1.00 89.56 85 PRO A CA 1
ATOM 688 C C . PRO A 1 85 ? -6.969 3.466 19.690 1.00 89.56 85 PRO A C 1
ATOM 690 O O . PRO A 1 85 ? -5.754 3.266 19.626 1.00 89.56 85 PRO A O 1
ATOM 693 N N . ILE A 1 86 ? -7.810 3.122 18.708 1.00 90.50 86 ILE A N 1
ATOM 694 C CA . ILE A 1 86 ? -7.407 2.432 17.476 1.00 90.50 86 ILE A CA 1
ATOM 695 C C . ILE A 1 86 ? -6.433 3.307 16.675 1.00 90.50 86 ILE A C 1
ATOM 697 O O . ILE A 1 86 ? -5.339 2.860 16.324 1.00 90.50 86 ILE A O 1
ATOM 701 N N . CYS A 1 87 ? -6.783 4.574 16.440 1.00 88.12 87 CYS A N 1
ATOM 702 C CA . CYS A 1 87 ? -5.932 5.534 15.735 1.00 88.12 87 CYS A CA 1
ATOM 703 C C . CYS A 1 87 ? -4.605 5.774 16.461 1.00 88.12 87 CYS A C 1
ATOM 705 O O . CYS A 1 87 ? -3.555 5.802 15.825 1.00 88.12 87 CYS A O 1
ATOM 707 N N . ARG A 1 88 ? -4.618 5.899 17.792 1.00 85.56 88 ARG A N 1
ATOM 708 C CA . ARG A 1 88 ? -3.389 6.081 18.586 1.00 85.56 88 ARG A CA 1
ATOM 709 C C . ARG A 1 88 ? -2.440 4.894 18.499 1.00 85.56 88 ARG A C 1
ATOM 711 O O . ARG A 1 88 ? -1.227 5.076 18.599 1.00 85.56 88 ARG A O 1
ATOM 718 N N . GLN A 1 89 ? -2.979 3.691 18.340 1.00 86.12 89 GLN A N 1
ATOM 719 C CA . GLN A 1 89 ? -2.171 2.494 18.158 1.00 86.12 89 GLN A CA 1
ATOM 720 C C . GLN A 1 89 ? -1.632 2.361 16.734 1.00 86.12 89 GLN A C 1
ATOM 722 O O . GLN A 1 89 ? -0.476 1.982 16.558 1.00 86.12 89 GLN A O 1
ATOM 727 N N . LEU A 1 90 ? -2.456 2.680 15.737 1.00 83.31 90 LEU A N 1
ATOM 728 C CA . LEU A 1 90 ? -2.087 2.621 14.323 1.00 83.31 90 LEU A CA 1
ATOM 729 C C . LEU A 1 90 ? -1.081 3.690 13.913 1.00 83.31 90 LEU A C 1
ATOM 731 O O . LEU A 1 90 ? -0.261 3.441 13.032 1.00 83.31 90 LEU A O 1
ATOM 735 N N . TYR A 1 91 ? -1.130 4.850 14.567 1.00 81.88 91 TYR A N 1
ATOM 736 C CA . TYR A 1 91 ? -0.303 6.006 14.247 1.00 81.88 91 TYR A CA 1
ATOM 737 C C . TYR A 1 91 ? 0.520 6.438 15.476 1.00 81.88 91 TYR A C 1
ATOM 739 O O . TYR A 1 91 ? 0.220 7.459 16.107 1.00 81.88 91 TYR A O 1
ATOM 747 N N . PRO A 1 92 ? 1.560 5.670 15.872 1.00 74.44 92 PRO A N 1
ATOM 748 C CA . PRO A 1 92 ? 2.387 5.984 17.039 1.00 74.44 92 PRO A CA 1
ATOM 749 C C . PRO A 1 92 ? 3.073 7.354 16.961 1.00 74.44 92 PRO A C 1
ATOM 751 O O . PRO A 1 92 ? 3.391 7.948 17.990 1.00 74.44 92 PRO A O 1
ATOM 754 N N . GLU A 1 93 ? 3.301 7.880 15.759 1.00 70.75 93 GLU A N 1
ATOM 755 C CA . GLU A 1 93 ? 3.823 9.226 15.536 1.00 70.75 93 GLU A CA 1
ATOM 756 C C . GLU A 1 93 ? 2.921 10.311 16.141 1.00 70.75 93 GLU A C 1
ATOM 758 O O . GLU A 1 93 ? 3.432 11.282 16.701 1.00 70.75 93 GLU A O 1
ATOM 763 N N . LEU A 1 94 ? 1.599 10.097 16.150 1.00 66.25 94 LEU A N 1
ATOM 764 C CA . LEU A 1 94 ? 0.633 10.999 16.786 1.00 66.25 94 LEU A CA 1
ATOM 765 C C . LEU A 1 94 ? 0.826 11.041 18.306 1.00 66.25 94 LEU A C 1
ATOM 767 O O . LEU A 1 94 ? 0.661 12.081 18.945 1.00 66.25 94 LEU A O 1
ATOM 771 N N . ARG A 1 95 ? 1.235 9.911 18.896 1.00 62.38 95 ARG A N 1
ATOM 772 C CA . ARG A 1 95 ? 1.553 9.818 20.325 1.00 62.38 95 ARG A CA 1
ATOM 773 C C . ARG A 1 95 ? 2.821 10.595 20.665 1.00 62.38 95 ARG A C 1
ATOM 775 O O . ARG A 1 95 ? 2.870 11.249 21.704 1.00 62.38 95 ARG A O 1
ATOM 782 N N . ASN A 1 96 ? 3.840 10.533 19.813 1.00 55.66 96 ASN A N 1
ATOM 783 C CA . ASN A 1 96 ? 5.119 11.195 20.074 1.00 55.66 96 ASN A CA 1
ATOM 784 C C . ASN A 1 96 ? 5.030 12.714 19.893 1.00 55.66 96 ASN A C 1
ATOM 786 O O . ASN A 1 96 ? 5.566 13.439 20.728 1.00 55.66 96 ASN A O 1
ATOM 790 N N . ARG A 1 97 ? 4.296 13.196 18.881 1.00 53.50 97 ARG A N 1
ATOM 791 C CA . ARG A 1 97 ? 4.092 14.636 18.655 1.00 53.50 97 ARG A CA 1
ATOM 792 C C . ARG A 1 97 ? 3.344 15.301 19.819 1.00 53.50 97 ARG A C 1
ATOM 794 O O . ARG A 1 97 ? 3.754 16.339 20.323 1.00 53.50 97 ARG A O 1
ATOM 801 N N . SER A 1 98 ? 2.343 14.603 20.365 1.00 52.75 98 SER A N 1
ATOM 802 C CA . SER A 1 98 ? 1.563 15.076 21.518 1.00 52.75 98 SER A CA 1
ATOM 803 C C . SER A 1 98 ? 2.369 15.335 22.803 1.00 52.75 98 SER A C 1
ATOM 805 O O . SER A 1 98 ? 1.908 16.093 23.653 1.00 52.75 98 SER A O 1
ATOM 807 N N . LYS A 1 99 ? 3.565 14.743 22.956 1.00 51.47 99 LYS A N 1
ATOM 808 C CA . LYS A 1 99 ? 4.426 14.953 24.134 1.00 51.47 99 LYS A CA 1
ATOM 809 C C . LYS A 1 99 ? 5.269 16.224 24.072 1.00 51.47 99 LYS A C 1
ATOM 811 O O . LYS A 1 99 ? 5.731 16.658 25.121 1.00 51.47 99 LYS A O 1
ATOM 816 N N . ILE A 1 100 ? 5.509 16.761 22.880 1.00 55.19 100 ILE A N 1
ATOM 817 C CA . ILE A 1 100 ? 6.419 17.895 22.688 1.00 55.19 100 ILE A CA 1
ATOM 818 C C . ILE A 1 100 ? 5.653 19.211 22.891 1.00 55.19 100 ILE A C 1
ATOM 820 O O . ILE A 1 100 ? 6.138 20.070 23.617 1.00 55.19 100 ILE A O 1
ATOM 824 N N . ASP A 1 101 ? 4.411 19.296 22.394 1.00 50.75 101 ASP A N 1
ATOM 825 C CA . ASP A 1 101 ? 3.650 20.559 22.360 1.00 50.75 101 ASP A CA 1
ATOM 826 C C . ASP A 1 101 ? 2.307 20.529 23.123 1.00 50.75 101 ASP A C 1
ATOM 828 O O . ASP A 1 101 ? 1.511 21.467 23.049 1.00 50.75 101 ASP A O 1
ATOM 832 N N . GLY A 1 102 ? 1.998 19.444 23.847 1.00 52.53 102 GLY A N 1
ATOM 833 C CA . GLY A 1 102 ? 0.817 19.329 24.725 1.00 52.53 102 GLY A CA 1
ATOM 834 C C . GLY A 1 102 ? -0.562 19.421 24.045 1.00 52.53 102 GLY A C 1
ATOM 835 O O . GLY A 1 102 ? -1.581 19.286 24.718 1.00 52.53 102 GLY A O 1
ATOM 836 N N . THR A 1 103 ? -0.625 19.625 22.725 1.00 51.34 103 THR A N 1
ATOM 837 C CA . THR A 1 103 ? -1.851 20.020 22.002 1.00 51.34 103 THR A CA 1
ATOM 838 C C . THR A 1 103 ? -2.189 19.156 20.777 1.00 51.34 103 THR A C 1
ATOM 840 O O . THR A 1 103 ? -3.250 19.333 20.187 1.00 51.34 103 THR A O 1
ATOM 843 N N . ASP A 1 104 ? -1.370 18.160 20.419 1.00 55.25 104 ASP A N 1
ATOM 844 C CA . ASP A 1 104 ? -1.320 17.672 19.027 1.00 55.25 104 ASP A CA 1
ATOM 845 C C . ASP A 1 104 ? -2.220 16.480 18.649 1.00 55.25 104 ASP A C 1
ATOM 847 O O . ASP A 1 104 ? -2.684 16.390 17.516 1.00 55.25 104 ASP A O 1
ATOM 851 N N . SER A 1 105 ? -2.564 15.574 19.576 1.00 52.75 105 SER A N 1
ATOM 852 C CA . SER A 1 105 ? -3.426 14.425 19.202 1.00 52.75 105 SER A CA 1
ATOM 853 C C . SER A 1 105 ? -4.839 14.854 18.769 1.00 52.75 105 SER A C 1
ATOM 855 O O . SER A 1 105 ? -5.461 14.218 17.919 1.00 52.75 105 SER A O 1
ATOM 857 N N . LEU A 1 106 ? -5.306 15.989 19.299 1.00 55.94 106 LEU A N 1
ATOM 858 C CA . LEU A 1 106 ? -6.541 16.649 18.889 1.00 55.94 106 LEU A CA 1
ATOM 859 C C . LEU A 1 106 ? -6.395 17.373 17.544 1.00 55.94 106 LEU A C 1
ATOM 861 O O . LEU A 1 106 ? -7.398 17.544 16.861 1.00 55.94 106 LEU A O 1
ATOM 865 N N . ILE A 1 107 ? -5.193 17.812 17.154 1.00 60.50 107 ILE A N 1
ATOM 866 C CA . ILE A 1 107 ? -4.960 18.584 15.920 1.00 60.50 107 ILE A CA 1
ATOM 867 C C . ILE A 1 107 ? -5.151 17.695 14.694 1.00 60.50 107 ILE A C 1
ATOM 869 O O . ILE A 1 107 ? -5.823 18.101 13.746 1.00 60.50 107 ILE A O 1
ATOM 873 N N . ASP A 1 108 ? -4.659 16.457 14.732 1.00 68.00 108 ASP A N 1
ATOM 874 C CA . ASP A 1 108 ? -4.883 15.511 13.641 1.00 68.00 108 ASP A CA 1
ATOM 875 C C . ASP A 1 108 ? -6.352 15.082 13.552 1.00 68.00 108 ASP A C 1
ATOM 877 O O . ASP A 1 108 ? -6.940 15.147 12.475 1.00 68.00 108 ASP A O 1
ATOM 881 N N . ALA A 1 109 ? -7.011 14.747 14.666 1.00 69.69 109 ALA A N 1
ATOM 882 C CA . ALA A 1 109 ? -8.450 14.466 14.640 1.00 69.69 109 ALA A CA 1
ATOM 883 C C . ALA A 1 109 ? -9.267 15.673 14.136 1.00 69.69 109 ALA A C 1
ATOM 885 O O . ALA A 1 109 ? -10.165 15.497 13.315 1.00 69.69 109 ALA A O 1
ATOM 886 N N . LYS A 1 110 ? -8.916 16.904 14.539 1.00 76.31 110 LYS A N 1
ATOM 887 C CA . LYS A 1 110 ? -9.534 18.146 14.039 1.00 76.31 110 LYS A CA 1
ATOM 888 C C . LYS A 1 110 ? -9.304 18.352 12.543 1.00 76.31 110 LYS A C 1
ATOM 890 O O . LYS A 1 110 ? -10.245 18.723 11.851 1.00 76.31 110 LYS A O 1
ATOM 895 N N . ARG A 1 111 ? -8.102 18.066 12.024 1.00 82.69 111 ARG A N 1
ATOM 896 C CA . ARG A 1 111 ? -7.782 18.158 10.584 1.00 82.69 111 ARG A CA 1
ATOM 897 C C . ARG A 1 111 ? -8.701 17.266 9.748 1.00 82.69 111 ARG A C 1
ATOM 899 O O . ARG A 1 111 ? -9.101 17.649 8.653 1.00 82.69 111 ARG A O 1
ATOM 906 N N . TYR A 1 112 ? -9.044 16.088 10.266 1.00 84.88 112 TYR A N 1
ATOM 907 C CA . TYR A 1 112 ? -9.934 15.140 9.595 1.00 84.88 112 TYR A CA 1
ATOM 908 C C . TYR A 1 112 ? -11.406 15.246 10.043 1.00 84.88 112 TYR A C 1
ATOM 910 O O . TYR A 1 112 ? -12.262 14.574 9.469 1.00 84.88 112 TYR A O 1
ATOM 918 N N . GLY A 1 113 ? -11.719 16.094 11.025 1.00 88.75 113 GLY A N 1
ATOM 919 C CA . GLY A 1 113 ? -13.050 16.320 11.598 1.00 88.75 113 GLY A CA 1
ATOM 920 C C . GLY A 1 113 ? -13.471 15.311 12.675 1.00 88.75 113 GLY A C 1
ATOM 921 O O . GLY A 1 113 ? -14.149 15.693 13.622 1.00 88.75 113 GLY A O 1
ATOM 922 N N . SER A 1 114 ? -13.060 14.043 12.567 1.00 89.50 114 SER A N 1
ATOM 923 C CA . SER A 1 114 ? -13.311 13.005 13.578 1.00 89.50 114 SER A CA 1
ATOM 924 C C . SER A 1 114 ? -12.231 11.918 13.564 1.00 89.50 114 SER A C 1
ATOM 926 O O . SER A 1 114 ? -11.481 11.787 12.592 1.00 89.50 114 SER A O 1
ATOM 928 N N . TYR A 1 115 ? -12.155 11.100 14.622 1.00 89.56 115 TYR A N 1
ATOM 929 C CA . TYR A 1 115 ? -11.227 9.962 14.671 1.00 89.56 115 TYR A CA 1
ATOM 930 C C . TYR A 1 115 ? -11.567 8.870 13.646 1.00 89.56 115 TYR A C 1
ATOM 932 O O . TYR A 1 115 ? -10.649 8.258 13.102 1.00 89.56 115 TYR A O 1
ATOM 940 N N . TYR A 1 116 ? -12.846 8.663 13.317 1.00 89.81 116 TYR A N 1
ATOM 941 C CA . TYR A 1 116 ? -13.245 7.779 12.216 1.00 89.81 116 TYR A CA 1
ATOM 942 C C . TYR A 1 116 ? -12.722 8.294 10.873 1.00 89.81 116 TYR A C 1
ATOM 944 O O . TYR A 1 116 ? -12.151 7.546 10.079 1.00 89.81 116 TYR A O 1
ATOM 952 N N . ASN A 1 117 ? -12.874 9.596 10.615 1.00 89.44 117 ASN A N 1
ATOM 953 C CA . ASN A 1 117 ? -12.358 10.202 9.394 1.00 89.44 117 ASN A CA 1
ATOM 954 C C . ASN A 1 117 ? -10.829 10.164 9.344 1.00 89.44 117 ASN A C 1
ATOM 956 O O . ASN A 1 117 ? -10.280 9.936 8.269 1.00 89.44 117 ASN A O 1
ATOM 960 N N . LEU A 1 118 ? -10.144 10.338 10.477 1.00 88.81 118 LEU A N 1
ATOM 961 C CA . LEU A 1 118 ? -8.698 10.143 10.573 1.00 88.81 118 LEU A CA 1
ATOM 962 C C . LEU A 1 118 ? -8.320 8.705 10.195 1.00 88.81 118 LEU A C 1
ATOM 964 O O . LEU A 1 118 ? -7.447 8.512 9.357 1.00 88.81 118 LEU A O 1
ATOM 968 N N . PHE A 1 119 ? -9.005 7.703 10.749 1.00 87.38 119 PHE A N 1
ATOM 969 C CA . PHE A 1 119 ? -8.784 6.297 10.408 1.00 87.38 119 PHE A CA 1
ATOM 970 C C . PHE A 1 119 ? -8.987 6.026 8.910 1.00 87.38 119 PHE A C 1
ATOM 972 O O . PHE A 1 119 ? -8.140 5.400 8.278 1.00 87.38 119 PHE A O 1
ATOM 979 N N . LYS A 1 120 ? -10.090 6.528 8.345 1.00 86.44 120 LYS A N 1
ATOM 980 C CA . LYS A 1 120 ? -10.539 6.228 6.979 1.00 86.44 120 LYS A CA 1
ATOM 981 C C . LYS A 1 120 ? -9.810 7.016 5.891 1.00 86.44 120 LYS A C 1
ATOM 983 O O . LYS A 1 120 ? -9.588 6.499 4.803 1.00 86.44 120 LYS A O 1
ATOM 988 N N . LYS A 1 121 ? -9.518 8.298 6.127 1.00 86.56 121 LYS A N 1
ATOM 989 C CA . LYS A 1 121 ? -9.027 9.229 5.092 1.00 86.56 121 LYS A CA 1
ATOM 990 C C . LYS A 1 121 ? -7.525 9.473 5.160 1.00 86.56 121 LYS A C 1
ATOM 992 O O . LYS A 1 121 ? -6.976 9.987 4.185 1.00 86.56 121 LYS A O 1
ATOM 997 N N . ARG A 1 122 ? -6.863 9.168 6.282 1.00 87.50 122 ARG A N 1
ATOM 998 C CA . ARG A 1 122 ? -5.404 9.290 6.368 1.00 87.50 122 ARG A CA 1
ATOM 999 C C . ARG A 1 122 ? -4.781 8.274 5.409 1.00 87.50 122 ARG A C 1
ATOM 1001 O O . ARG A 1 122 ? -5.105 7.092 5.514 1.00 87.50 122 ARG A O 1
ATOM 1008 N N . PRO A 1 123 ? -3.923 8.705 4.471 1.00 88.62 123 PRO A N 1
ATOM 1009 C CA . PRO A 1 123 ? -3.339 7.810 3.479 1.00 88.62 123 PRO A CA 1
ATOM 1010 C C . PRO A 1 123 ? -2.535 6.705 4.170 1.00 88.62 123 PRO A C 1
ATOM 1012 O O . PRO A 1 123 ? -1.734 6.972 5.067 1.00 88.62 123 PRO A O 1
ATOM 1015 N N . THR A 1 124 ? -2.742 5.461 3.746 1.00 88.75 124 THR A N 1
ATOM 1016 C CA . THR A 1 124 ? -2.053 4.290 4.295 1.00 88.75 124 THR A CA 1
ATOM 1017 C C . THR A 1 124 ? -1.586 3.369 3.177 1.00 88.75 124 THR A C 1
ATOM 1019 O O . THR A 1 124 ? -2.297 3.134 2.202 1.00 88.75 124 THR A O 1
ATOM 1022 N N . VAL A 1 125 ? -0.374 2.835 3.322 1.00 91.88 125 VAL A N 1
ATOM 1023 C CA . VAL A 1 125 ? 0.160 1.798 2.432 1.00 91.88 125 VAL A CA 1
ATOM 1024 C C . VAL A 1 125 ? -0.239 0.427 2.963 1.00 91.88 125 VAL A C 1
ATOM 1026 O O . VAL A 1 125 ? -0.147 0.161 4.163 1.00 91.88 125 VAL A O 1
ATOM 1029 N N . ARG A 1 126 ? -0.661 -0.465 2.064 1.00 91.25 126 ARG A N 1
ATOM 1030 C CA . ARG A 1 126 ? -0.965 -1.855 2.403 1.00 91.25 126 ARG A CA 1
ATOM 1031 C C . ARG A 1 126 ? 0.286 -2.721 2.248 1.00 91.25 126 ARG A C 1
ATOM 1033 O O . ARG A 1 126 ? 0.848 -2.798 1.164 1.00 91.25 126 ARG A O 1
ATOM 1040 N N . THR A 1 127 ? 0.708 -3.387 3.319 1.00 90.62 127 THR A N 1
ATOM 1041 C CA . THR A 1 127 ? 1.980 -4.141 3.365 1.00 90.62 127 THR A CA 1
ATOM 1042 C C . THR A 1 127 ? 1.815 -5.663 3.425 1.00 90.62 127 THR A C 1
ATOM 1044 O O . THR A 1 127 ? 2.767 -6.429 3.349 1.00 90.62 127 THR A O 1
ATOM 1047 N N . ASN A 1 128 ? 0.582 -6.135 3.560 1.00 88.56 128 ASN A N 1
ATOM 1048 C CA . ASN A 1 128 ? 0.194 -7.541 3.693 1.00 88.56 128 ASN A CA 1
ATOM 1049 C C . ASN A 1 128 ? -0.182 -8.176 2.343 1.00 88.56 128 ASN A C 1
ATOM 1051 O O . ASN A 1 128 ? -1.127 -8.964 2.252 1.00 88.56 128 ASN A O 1
ATOM 1055 N N . GLY A 1 129 ? 0.497 -7.782 1.271 1.00 89.56 129 GLY A N 1
ATOM 1056 C CA . GLY A 1 129 ? 0.163 -8.241 -0.066 1.00 89.56 129 GLY A CA 1
ATOM 1057 C C . GLY A 1 129 ? 1.065 -7.652 -1.135 1.00 89.56 129 GLY A C 1
ATOM 1058 O O . GLY A 1 129 ? 2.205 -7.277 -0.868 1.00 89.56 129 GLY A O 1
ATOM 1059 N N . VAL A 1 130 ? 0.535 -7.579 -2.351 1.00 91.75 130 VAL A N 1
ATOM 1060 C CA . VAL A 1 130 ? 1.254 -7.114 -3.534 1.00 91.75 130 VAL A CA 1
ATOM 1061 C C . VAL A 1 130 ? 0.419 -6.103 -4.303 1.00 91.75 130 VAL A C 1
ATOM 1063 O O . VAL A 1 130 ? -0.781 -6.274 -4.508 1.00 91.75 130 VAL A O 1
ATOM 1066 N N . TYR A 1 131 ? 1.064 -5.048 -4.769 1.00 95.25 131 TYR A N 1
ATOM 1067 C CA . TYR A 1 131 ? 0.502 -4.126 -5.739 1.00 95.25 131 TYR A CA 1
ATOM 1068 C C . TYR A 1 131 ? 0.857 -4.612 -7.141 1.00 95.25 131 TYR A C 1
ATOM 1070 O O . TYR A 1 131 ? 2.025 -4.848 -7.441 1.00 95.25 131 TYR A O 1
ATOM 1078 N N . VAL A 1 132 ? -0.141 -4.738 -8.013 1.00 94.69 132 VAL A N 1
ATOM 1079 C CA . VAL A 1 132 ? 0.045 -5.199 -9.393 1.00 94.69 132 VAL A CA 1
ATOM 1080 C C . VAL A 1 132 ? -0.428 -4.134 -10.367 1.00 94.69 132 VAL A C 1
ATOM 1082 O O . VAL A 1 132 ? -1.590 -3.726 -10.329 1.00 94.69 132 VAL A O 1
ATOM 1085 N N . CYS A 1 133 ? 0.452 -3.730 -11.275 1.00 95.06 133 CYS A N 1
ATOM 1086 C CA . CYS A 1 133 ? 0.107 -2.962 -12.463 1.00 95.06 133 CYS A CA 1
ATOM 1087 C C . CYS A 1 133 ? 0.057 -3.903 -13.667 1.00 95.06 133 CYS A C 1
ATOM 1089 O O . CYS A 1 133 ? 0.980 -4.689 -13.883 1.00 95.06 133 CYS A O 1
ATOM 1091 N N . THR A 1 134 ? -1.025 -3.828 -14.442 1.00 92.94 134 THR A N 1
ATOM 1092 C CA . THR A 1 134 ? -1.148 -4.524 -15.727 1.00 92.94 134 THR A CA 1
ATOM 1093 C C . THR A 1 134 ? -1.071 -3.494 -16.839 1.00 92.94 134 THR A C 1
ATOM 1095 O O . THR A 1 134 ? -1.963 -2.653 -16.961 1.00 92.94 134 THR A O 1
ATOM 1098 N N . SER A 1 135 ? -0.033 -3.596 -17.660 1.00 90.00 135 SER A N 1
ATOM 1099 C CA . SER A 1 135 ? 0.220 -2.683 -18.768 1.00 90.00 135 SER A CA 1
ATOM 1100 C C . SER A 1 135 ? 0.134 -3.454 -20.082 1.00 90.00 135 SER A C 1
ATOM 1102 O O . SER A 1 135 ? 0.596 -4.596 -20.194 1.00 90.00 135 SER A O 1
ATOM 1104 N N . LYS A 1 136 ? -0.509 -2.846 -21.081 1.00 90.00 136 LYS A N 1
ATOM 1105 C CA . LYS A 1 136 ? -0.673 -3.419 -22.419 1.00 90.00 136 LYS A CA 1
ATOM 1106 C C . LYS A 1 136 ? -0.411 -2.356 -23.472 1.00 90.00 136 LYS A C 1
ATOM 1108 O O . LYS A 1 136 ? -0.885 -1.231 -23.340 1.00 90.00 136 LYS A O 1
ATOM 1113 N N . TYR A 1 137 ? 0.302 -2.725 -24.523 1.00 88.19 137 TYR A N 1
ATOM 1114 C CA . TYR A 1 137 ? 0.469 -1.885 -25.701 1.00 88.19 137 TYR A CA 1
ATOM 1115 C C . TYR A 1 137 ? 0.465 -2.750 -26.957 1.00 88.19 137 TYR A C 1
ATOM 1117 O O . TYR A 1 137 ? 0.740 -3.950 -26.910 1.00 88.19 137 TYR A O 1
ATOM 1125 N N . TYR A 1 138 ? 0.130 -2.134 -28.084 1.00 88.38 138 TYR A N 1
ATOM 1126 C CA . TYR A 1 138 ? 0.170 -2.785 -29.386 1.00 88.38 138 TYR A CA 1
ATOM 1127 C C . TYR A 1 138 ? 1.372 -2.256 -30.153 1.00 88.38 138 TYR A C 1
ATOM 1129 O O . TYR A 1 138 ? 1.586 -1.045 -30.201 1.00 88.38 138 TYR A O 1
ATOM 1137 N N . ARG A 1 139 ? 2.144 -3.158 -30.754 1.00 86.19 139 ARG A N 1
ATOM 1138 C CA . ARG A 1 139 ? 3.203 -2.802 -31.701 1.00 86.19 139 ARG A CA 1
ATOM 1139 C C . ARG A 1 139 ? 2.946 -3.471 -33.040 1.00 86.19 139 ARG A C 1
ATOM 1141 O O . ARG A 1 139 ? 2.387 -4.569 -33.083 1.00 86.19 139 ARG A O 1
ATOM 1148 N N . ASP A 1 140 ? 3.348 -2.809 -34.111 1.00 85.75 140 ASP A N 1
ATOM 1149 C CA . ASP A 1 140 ? 3.241 -3.380 -35.447 1.00 85.75 140 ASP A CA 1
ATOM 1150 C C . ASP A 1 140 ? 4.236 -4.543 -35.596 1.00 85.75 140 ASP A C 1
ATOM 1152 O O . ASP A 1 140 ? 5.366 -4.487 -35.097 1.00 85.75 140 ASP A O 1
ATOM 1156 N N . GLY A 1 141 ? 3.779 -5.630 -36.217 1.00 79.19 141 GLY A N 1
ATOM 1157 C CA . GLY A 1 141 ? 4.601 -6.785 -36.558 1.00 79.19 141 GLY A CA 1
ATOM 1158 C C . GLY A 1 141 ? 5.508 -6.514 -37.759 1.00 79.19 141 GLY A C 1
ATOM 1159 O O . GLY A 1 141 ? 5.313 -5.561 -38.517 1.00 79.19 141 GLY A O 1
ATOM 1160 N N . GLU A 1 142 ? 6.506 -7.375 -37.942 1.00 74.31 142 GLU A N 1
ATOM 1161 C CA . GLU A 1 142 ? 7.402 -7.299 -39.094 1.00 74.31 142 GLU A CA 1
ATOM 1162 C C . GLU A 1 142 ? 6.640 -7.615 -40.389 1.00 74.31 142 GLU A C 1
ATOM 1164 O O . GLU A 1 142 ? 5.833 -8.544 -40.449 1.00 74.31 142 GLU A O 1
ATOM 1169 N N . THR A 1 143 ? 6.865 -6.808 -41.427 1.00 69.31 143 THR A N 1
ATOM 1170 C CA . THR A 1 143 ? 6.204 -6.983 -42.725 1.00 69.31 143 THR A CA 1
ATOM 1171 C C . THR A 1 143 ? 7.097 -7.828 -43.626 1.00 69.31 143 THR A C 1
ATOM 1173 O O . THR A 1 143 ? 8.139 -7.361 -44.077 1.00 69.31 143 THR A O 1
ATOM 1176 N N . THR A 1 144 ? 6.697 -9.060 -43.926 1.00 63.88 144 THR A N 1
ATOM 1177 C CA . THR A 1 144 ? 7.349 -9.876 -44.956 1.00 63.88 144 THR A CA 1
ATOM 1178 C C . THR A 1 144 ? 6.658 -9.653 -46.311 1.00 63.88 144 THR A C 1
ATOM 1180 O O . THR A 1 144 ? 5.617 -10.234 -46.606 1.00 63.88 144 THR A O 1
ATOM 1183 N N . GLY A 1 145 ? 7.232 -8.798 -47.167 1.00 70.88 145 GLY A N 1
ATOM 1184 C CA . GLY A 1 145 ? 6.850 -8.669 -48.587 1.00 70.88 145 GLY A CA 1
ATOM 1185 C C . GLY A 1 145 ? 5.710 -7.689 -48.936 1.00 70.88 145 GLY A C 1
ATOM 1186 O O . GLY A 1 145 ? 5.458 -6.723 -48.224 1.00 70.88 145 GLY A O 1
ATOM 1187 N N . ILE A 1 146 ? 5.045 -7.941 -50.080 1.00 65.81 146 ILE A N 1
ATOM 1188 C CA . ILE A 1 146 ? 4.066 -7.082 -50.810 1.00 65.81 146 ILE A CA 1
ATOM 1189 C C . ILE A 1 146 ? 2.672 -7.033 -50.125 1.00 65.81 146 ILE A C 1
ATOM 1191 O O . ILE A 1 146 ? 1.649 -6.746 -50.740 1.00 65.81 146 ILE A O 1
ATOM 1195 N N . SER A 1 147 ? 2.583 -7.344 -48.832 1.00 67.00 147 SER A N 1
ATOM 1196 C CA . SER A 1 147 ? 1.305 -7.344 -48.113 1.00 67.00 147 SER A CA 1
ATOM 1197 C C . SER A 1 147 ? 0.973 -5.951 -47.568 1.00 67.00 147 SER A C 1
ATOM 1199 O O . SER A 1 147 ? 1.722 -5.390 -46.772 1.00 67.00 147 SER A O 1
ATOM 1201 N N . PHE A 1 148 ? -0.198 -5.416 -47.932 1.00 70.25 148 PHE A N 1
ATOM 1202 C CA . PHE A 1 148 ? -0.775 -4.202 -47.329 1.00 70.25 148 PHE A CA 1
ATOM 1203 C C . PHE A 1 148 ? -1.357 -4.443 -45.921 1.00 70.25 148 PHE A C 1
ATOM 1205 O O . PHE A 1 148 ? -1.780 -3.500 -45.251 1.00 70.25 148 PHE A O 1
ATOM 1212 N N . TYR A 1 149 ? -1.398 -5.698 -45.461 1.00 71.62 149 TYR A N 1
ATOM 1213 C CA . TYR A 1 149 ? -1.877 -6.070 -44.135 1.00 71.62 149 TYR A CA 1
ATOM 1214 C C . TYR A 1 149 ? -0.730 -6.068 -43.120 1.00 71.62 149 TYR A C 1
ATOM 1216 O O . TYR A 1 149 ? 0.261 -6.776 -43.305 1.00 71.62 149 TYR A O 1
ATOM 1224 N N . ARG A 1 150 ? -0.892 -5.299 -42.033 1.00 72.94 150 ARG A N 1
ATOM 1225 C CA . ARG A 1 150 ? 0.054 -5.224 -40.909 1.00 72.94 150 ARG A CA 1
ATO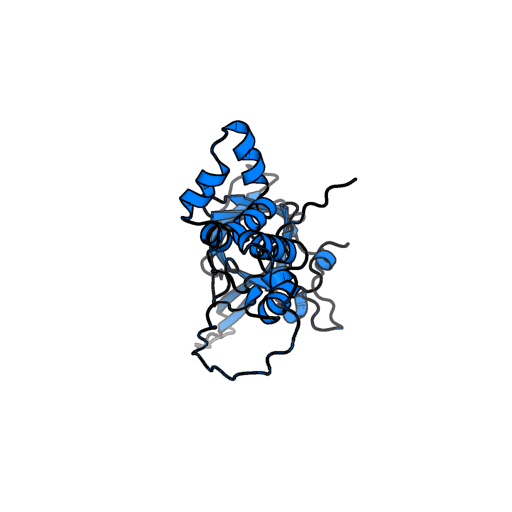M 1226 C C . ARG A 1 150 ? -0.520 -5.940 -39.681 1.00 72.94 150 ARG A C 1
ATOM 1228 O O . ARG A 1 150 ? -1.432 -5.398 -39.050 1.00 72.94 150 ARG A O 1
ATOM 1235 N N . PRO A 1 151 ? -0.012 -7.131 -39.318 1.00 82.81 151 PRO A N 1
ATOM 1236 C CA . PRO A 1 151 ? -0.371 -7.778 -38.062 1.00 82.81 151 PRO A CA 1
ATOM 1237 C C . PRO A 1 151 ? -0.017 -6.879 -36.869 1.00 82.81 151 PRO A C 1
ATOM 1239 O O . PRO A 1 151 ? 1.082 -6.327 -36.811 1.00 82.81 151 PRO A O 1
ATOM 1242 N N . LYS A 1 152 ? -0.927 -6.744 -35.899 1.00 85.44 152 LYS A N 1
ATOM 1243 C CA . LYS A 1 152 ? -0.660 -6.042 -34.633 1.00 85.44 152 LYS A CA 1
ATOM 1244 C C . LYS A 1 152 ? -0.370 -7.046 -33.530 1.00 85.44 152 LYS A C 1
ATOM 1246 O O . LYS A 1 152 ? -1.162 -7.953 -33.292 1.00 85.44 152 LYS A O 1
ATOM 1251 N N . HIS A 1 153 ? 0.753 -6.867 -32.845 1.00 86.25 153 HIS A N 1
ATOM 1252 C CA . HIS A 1 153 ? 1.168 -7.713 -31.734 1.00 86.25 153 HIS A CA 1
ATOM 1253 C C . HIS A 1 153 ? 0.770 -7.038 -30.420 1.00 86.25 153 HIS A C 1
ATOM 1255 O O . HIS A 1 153 ? 1.253 -5.945 -30.110 1.00 86.25 153 HIS A O 1
ATOM 1261 N N . GLU A 1 154 ? -0.096 -7.686 -29.639 1.00 89.31 154 GLU A N 1
ATOM 1262 C CA . GLU A 1 154 ? -0.376 -7.265 -28.265 1.00 89.31 154 GLU A CA 1
ATOM 1263 C C . GLU A 1 154 ? 0.781 -7.694 -27.359 1.00 89.31 154 GLU A C 1
ATOM 1265 O O . GLU A 1 154 ? 1.072 -8.882 -27.215 1.00 89.31 154 GLU A O 1
ATOM 1270 N N . VAL A 1 155 ? 1.429 -6.722 -26.722 1.00 88.69 155 VAL A N 1
ATOM 1271 C CA . VAL A 1 155 ? 2.417 -6.969 -25.676 1.00 88.69 155 VAL A CA 1
ATOM 1272 C C . VAL A 1 155 ? 1.789 -6.620 -24.338 1.00 88.69 155 VAL A C 1
ATOM 1274 O O . VAL A 1 155 ? 1.322 -5.499 -24.124 1.00 88.69 155 VAL A O 1
ATOM 1277 N N . ARG A 1 156 ? 1.805 -7.586 -23.421 1.00 90.44 156 ARG A N 1
ATOM 1278 C CA . ARG A 1 156 ? 1.306 -7.428 -22.058 1.00 90.44 156 ARG A CA 1
ATOM 1279 C C . ARG A 1 156 ? 2.407 -7.753 -21.065 1.00 90.44 156 ARG A C 1
ATOM 1281 O O . ARG A 1 156 ? 3.056 -8.791 -21.175 1.00 90.44 156 ARG A O 1
ATOM 1288 N N . TYR A 1 157 ? 2.584 -6.876 -20.089 1.00 91.75 157 TYR A N 1
ATOM 1289 C CA . TYR A 1 157 ? 3.495 -7.091 -18.976 1.00 91.75 157 TYR A CA 1
ATOM 1290 C C . TYR A 1 157 ? 2.846 -6.656 -17.666 1.00 91.75 157 TYR A C 1
ATOM 1292 O O . TYR A 1 157 ? 1.862 -5.912 -17.631 1.00 91.75 157 TYR A O 1
ATOM 1300 N N . TYR A 1 158 ? 3.413 -7.158 -16.582 1.00 91.81 158 TYR A N 1
ATOM 1301 C CA . TYR A 1 158 ? 2.947 -6.968 -15.226 1.00 91.81 158 TYR A CA 1
ATOM 1302 C C . TYR A 1 158 ? 4.102 -6.438 -14.387 1.00 91.81 158 TYR A C 1
ATOM 1304 O O . TYR A 1 158 ? 5.219 -6.959 -14.448 1.00 91.81 158 TYR A O 1
ATOM 1312 N N . ARG A 1 159 ? 3.829 -5.406 -13.593 1.00 92.88 159 ARG A N 1
ATOM 1313 C CA . ARG A 1 159 ? 4.750 -4.933 -12.560 1.00 92.88 159 ARG A CA 1
ATOM 1314 C C . ARG A 1 159 ? 4.174 -5.291 -11.205 1.00 92.88 159 ARG A C 1
ATOM 1316 O O . ARG A 1 159 ? 3.023 -4.965 -10.921 1.00 92.88 159 ARG A O 1
ATOM 1323 N N . TYR A 1 160 ? 4.988 -5.918 -10.379 1.00 93.25 160 TYR A N 1
ATOM 1324 C CA . TYR A 1 160 ? 4.652 -6.311 -9.023 1.00 93.25 160 TYR A CA 1
ATOM 1325 C C . TYR A 1 160 ? 5.471 -5.475 -8.053 1.00 93.25 160 TYR A C 1
ATOM 1327 O O . TYR A 1 160 ? 6.667 -5.291 -8.265 1.00 93.25 160 TYR A O 1
ATOM 1335 N N . MET A 1 161 ? 4.824 -4.971 -7.009 1.00 94.06 161 MET A N 1
ATOM 1336 C CA . MET A 1 161 ? 5.457 -4.187 -5.960 1.00 94.06 161 MET A CA 1
ATOM 1337 C C . MET A 1 161 ? 5.014 -4.718 -4.597 1.00 94.06 161 MET A C 1
ATOM 1339 O O . MET A 1 161 ? 3.825 -4.701 -4.272 1.00 94.06 161 MET A O 1
ATOM 1343 N N . TRP A 1 162 ? 5.968 -5.185 -3.800 1.00 92.50 162 TRP A N 1
ATOM 1344 C CA . TRP A 1 162 ? 5.747 -5.605 -2.418 1.00 92.50 162 TRP A CA 1
ATOM 1345 C C . TRP A 1 162 ? 6.334 -4.562 -1.484 1.00 92.50 162 TRP A C 1
ATOM 1347 O O . TRP A 1 162 ? 7.474 -4.148 -1.670 1.00 92.50 162 TRP A O 1
ATOM 1357 N N . LEU A 1 163 ? 5.564 -4.161 -0.478 1.00 93.25 163 LEU A N 1
ATOM 1358 C CA . LEU A 1 163 ? 5.942 -3.140 0.496 1.00 93.25 163 LEU A CA 1
ATOM 1359 C C . LEU A 1 163 ? 5.819 -3.749 1.886 1.00 93.25 163 LEU A C 1
ATOM 1361 O O . LEU A 1 163 ? 4.798 -4.356 2.192 1.00 93.25 163 LEU A O 1
ATOM 1365 N N . ARG A 1 164 ? 6.834 -3.597 2.732 1.00 90.88 164 ARG A N 1
ATOM 1366 C CA . ARG A 1 164 ? 6.818 -4.115 4.107 1.00 90.88 164 ARG A CA 1
ATOM 1367 C C . ARG A 1 164 ? 6.709 -3.009 5.133 1.00 90.88 164 ARG A C 1
ATOM 1369 O O . ARG A 1 164 ? 7.093 -1.874 4.885 1.00 90.88 164 ARG A O 1
ATOM 1376 N N . GLU A 1 165 ? 6.237 -3.368 6.322 1.00 88.56 165 GLU A N 1
ATOM 1377 C CA . GLU A 1 165 ? 6.094 -2.439 7.452 1.00 88.56 165 GLU A CA 1
ATOM 1378 C C . GLU A 1 165 ? 7.430 -1.839 7.925 1.00 88.56 165 GLU A C 1
ATOM 1380 O O . GLU A 1 165 ? 7.431 -0.793 8.567 1.00 88.56 165 GLU A O 1
ATOM 1385 N N . ASP A 1 166 ? 8.560 -2.480 7.611 1.00 89.00 166 ASP A N 1
ATOM 1386 C CA . ASP A 1 166 ? 9.909 -1.997 7.927 1.00 89.00 166 ASP A CA 1
ATOM 1387 C C . ASP A 1 166 ? 10.435 -0.932 6.945 1.00 89.00 166 ASP A C 1
ATOM 1389 O O . ASP A 1 166 ? 11.538 -0.424 7.133 1.00 89.00 166 ASP A O 1
ATOM 1393 N N . GLY A 1 167 ? 9.656 -0.579 5.915 1.00 91.31 167 GLY A N 1
ATOM 1394 C CA . GLY A 1 167 ? 10.057 0.372 4.879 1.00 91.31 167 GLY A CA 1
ATOM 1395 C C . GLY A 1 167 ? 10.849 -0.256 3.732 1.00 91.31 167 GLY A C 1
ATOM 1396 O O . GLY A 1 167 ? 11.346 0.467 2.873 1.00 91.31 167 GLY A O 1
ATOM 1397 N N . THR A 1 168 ? 10.994 -1.583 3.680 1.00 92.88 168 THR A N 1
ATOM 1398 C CA . THR A 1 168 ? 11.608 -2.270 2.533 1.00 92.88 168 THR A CA 1
ATOM 1399 C C . THR A 1 168 ? 10.591 -2.516 1.421 1.00 92.88 168 THR A C 1
ATOM 1401 O O . THR A 1 168 ? 9.394 -2.716 1.663 1.00 92.88 168 THR A O 1
ATOM 1404 N N . ALA A 1 169 ? 11.073 -2.482 0.182 1.00 93.38 169 ALA A N 1
ATOM 1405 C CA . ALA A 1 169 ? 10.297 -2.697 -1.027 1.00 93.38 169 ALA A CA 1
ATOM 1406 C C . ALA A 1 169 ? 10.970 -3.737 -1.931 1.00 93.38 169 ALA A C 1
ATOM 1408 O O . ALA A 1 169 ? 12.196 -3.851 -1.968 1.00 93.38 169 ALA A O 1
ATOM 1409 N N . ARG A 1 170 ? 10.161 -4.478 -2.691 1.00 91.75 170 ARG A N 1
ATOM 1410 C CA . ARG A 1 170 ? 10.618 -5.323 -3.801 1.00 91.75 170 ARG A CA 1
ATOM 1411 C C . ARG A 1 170 ? 9.804 -5.026 -5.050 1.00 91.75 170 ARG A C 1
ATOM 1413 O O . ARG A 1 170 ? 8.585 -4.883 -4.963 1.00 91.75 170 ARG A O 1
ATOM 1420 N N . SER A 1 171 ? 10.469 -4.976 -6.199 1.00 91.81 171 SER A N 1
ATOM 1421 C CA . SER A 1 171 ? 9.857 -4.712 -7.501 1.00 91.81 171 SER A CA 1
ATOM 1422 C C . SER A 1 171 ? 10.233 -5.797 -8.505 1.00 91.81 171 SER A C 1
ATOM 1424 O O . SER A 1 171 ? 11.408 -6.125 -8.660 1.00 91.81 171 SER A O 1
ATOM 1426 N N . LEU A 1 172 ? 9.238 -6.346 -9.203 1.00 90.31 172 LEU A N 1
ATOM 1427 C CA . LEU A 1 172 ? 9.428 -7.352 -10.249 1.00 90.31 172 LEU A CA 1
ATOM 1428 C C . LEU A 1 172 ? 8.669 -6.946 -11.510 1.00 90.31 172 LEU A C 1
ATOM 1430 O O . LEU A 1 172 ? 7.467 -6.682 -11.471 1.00 90.31 172 LEU A O 1
ATOM 1434 N N . LEU A 1 173 ? 9.363 -6.947 -12.644 1.00 90.00 173 LEU A N 1
ATOM 1435 C CA . LEU A 1 173 ? 8.763 -6.815 -13.967 1.00 90.00 173 LEU A CA 1
ATOM 1436 C C . LEU A 1 173 ? 8.698 -8.200 -14.612 1.00 90.00 173 LEU A C 1
ATOM 1438 O O . LEU A 1 173 ? 9.716 -8.874 -14.725 1.00 90.00 173 LEU A O 1
ATOM 1442 N N . SER A 1 174 ? 7.511 -8.627 -15.038 1.00 88.12 174 SER A N 1
ATOM 1443 C CA . SER A 1 174 ? 7.305 -9.961 -15.605 1.00 88.12 174 SER A CA 1
ATOM 1444 C C . SER A 1 174 ? 6.245 -9.955 -16.703 1.00 88.12 174 SER A C 1
ATOM 1446 O O . SER A 1 174 ? 5.324 -9.143 -16.707 1.00 88.12 174 SER A O 1
ATOM 1448 N N . ASN A 1 175 ? 6.352 -10.886 -17.643 1.00 88.44 175 ASN A N 1
ATOM 1449 C CA . ASN A 1 175 ? 5.320 -11.178 -18.639 1.00 88.44 175 ASN A CA 1
ATOM 1450 C C . ASN A 1 175 ? 4.273 -12.188 -18.127 1.00 88.44 175 ASN A C 1
ATOM 1452 O O . ASN A 1 175 ? 3.287 -12.456 -18.816 1.00 88.44 175 ASN A O 1
ATOM 1456 N N . PHE A 1 176 ? 4.452 -12.736 -16.923 1.00 86.69 176 PHE A N 1
ATOM 1457 C CA . PHE A 1 176 ? 3.519 -13.690 -16.334 1.00 86.69 176 PHE A CA 1
ATOM 1458 C C . PHE A 1 176 ? 2.433 -12.998 -15.502 1.00 86.69 176 PHE A C 1
ATOM 1460 O O . PHE A 1 176 ? 2.741 -12.078 -14.740 1.00 86.69 176 PHE A O 1
ATOM 1467 N N . PRO A 1 177 ? 1.167 -13.447 -15.610 1.00 84.88 177 PRO A N 1
ATOM 1468 C CA . PRO A 1 177 ? 0.056 -12.896 -14.843 1.00 84.88 177 PRO A CA 1
ATOM 1469 C C . PRO A 1 177 ? 0.144 -13.256 -13.350 1.00 84.88 177 PRO A C 1
ATOM 1471 O O . PRO A 1 177 ? 0.813 -14.233 -12.993 1.00 84.88 177 PRO A O 1
ATOM 1474 N N . PRO A 1 178 ? -0.608 -12.553 -12.478 1.00 81.62 178 PRO A N 1
ATOM 1475 C CA . PRO A 1 178 ? -0.503 -12.716 -11.027 1.00 81.62 178 PRO A CA 1
ATOM 1476 C C . PRO A 1 178 ? -0.723 -14.141 -10.538 1.00 81.62 178 PRO A C 1
ATOM 1478 O O . PRO A 1 178 ? -0.042 -14.577 -9.621 1.00 81.62 178 PRO A O 1
ATOM 1481 N N . LYS A 1 179 ? -1.616 -14.901 -11.185 1.00 76.88 179 LYS A N 1
ATOM 1482 C CA . LYS A 1 179 ? -1.869 -16.304 -10.823 1.00 76.88 179 LYS A CA 1
ATOM 1483 C C . LYS A 1 179 ? -0.604 -17.164 -10.848 1.00 76.88 179 LYS A C 1
ATOM 1485 O O . LYS A 1 179 ? -0.429 -18.004 -9.976 1.00 76.88 179 LYS A O 1
ATOM 1490 N N . ARG A 1 180 ? 0.293 -16.913 -11.805 1.00 73.94 180 ARG A N 1
ATOM 1491 C CA . ARG A 1 180 ? 1.563 -17.637 -11.907 1.00 73.94 180 ARG A CA 1
ATOM 1492 C C . ARG A 1 180 ? 2.589 -17.114 -10.910 1.00 73.94 180 ARG A C 1
ATOM 1494 O O . ARG A 1 180 ? 3.175 -17.902 -10.193 1.00 73.94 180 ARG A O 1
ATOM 1501 N N . ILE A 1 181 ? 2.769 -15.796 -10.817 1.00 73.38 181 ILE A N 1
ATOM 1502 C CA . ILE A 1 181 ? 3.801 -15.192 -9.951 1.00 73.38 181 ILE A CA 1
ATOM 1503 C C . ILE A 1 181 ? 3.506 -15.384 -8.458 1.00 73.38 181 ILE A C 1
ATOM 1505 O O . ILE A 1 181 ? 4.423 -15.534 -7.660 1.00 73.38 181 ILE A O 1
ATOM 1509 N N . LEU A 1 182 ? 2.231 -15.415 -8.071 1.00 70.88 182 LEU A N 1
ATOM 1510 C CA . LEU A 1 182 ? 1.812 -15.607 -6.681 1.00 70.88 182 LEU A CA 1
ATOM 1511 C C . LEU A 1 182 ? 1.688 -17.091 -6.302 1.00 70.88 182 LEU A C 1
ATOM 1513 O O . LEU A 1 182 ? 1.042 -17.404 -5.307 1.00 70.88 182 LEU A O 1
ATOM 1517 N N . ASN A 1 183 ? 2.301 -17.989 -7.088 1.00 63.53 183 ASN A N 1
ATOM 1518 C CA . ASN A 1 183 ? 2.338 -19.437 -6.864 1.00 63.53 183 ASN A CA 1
ATOM 1519 C C . ASN A 1 183 ? 0.951 -20.061 -6.628 1.00 63.53 183 ASN A C 1
ATOM 1521 O O . ASN A 1 183 ? 0.810 -21.001 -5.848 1.00 63.53 183 ASN A O 1
ATOM 1525 N N . LEU A 1 184 ? -0.080 -19.560 -7.318 1.00 56.16 184 LEU A N 1
ATOM 1526 C CA . LEU A 1 184 ? -1.424 -20.148 -7.276 1.00 56.16 184 LEU A CA 1
ATOM 1527 C C . LEU A 1 184 ? -1.552 -21.374 -8.205 1.00 56.16 184 LEU A C 1
ATOM 1529 O O . LEU A 1 184 ? -2.604 -22.006 -8.229 1.00 56.16 184 LEU A O 1
ATOM 1533 N N . GLU A 1 185 ? -0.497 -21.722 -8.955 1.00 48.75 185 GLU A N 1
ATOM 1534 C CA . GLU A 1 185 ? -0.415 -22.906 -9.821 1.00 48.75 185 GLU A CA 1
ATOM 1535 C C . GLU A 1 185 ? 0.904 -23.671 -9.561 1.00 48.75 185 GLU A C 1
ATOM 1537 O O . GLU A 1 185 ? 1.980 -23.083 -9.697 1.00 48.75 185 GLU A O 1
ATOM 1542 N N . PRO A 1 186 ? 0.869 -24.965 -9.187 1.00 43.19 186 PRO A N 1
ATOM 1543 C CA . PRO A 1 186 ? 2.077 -25.765 -8.986 1.00 43.19 186 PRO A CA 1
ATOM 1544 C C . PRO A 1 186 ? 2.723 -26.194 -10.317 1.00 43.19 186 PRO A C 1
ATOM 1546 O O . PRO A 1 186 ? 2.027 -26.532 -11.272 1.00 43.19 186 PRO A O 1
ATOM 1549 N N . GLY A 1 187 ? 4.062 -26.270 -10.356 1.00 49.31 187 GLY A N 1
ATOM 1550 C CA . GLY A 1 187 ? 4.793 -27.066 -11.358 1.00 49.31 187 GLY A CA 1
ATOM 1551 C C . GLY A 1 187 ? 5.483 -26.328 -12.514 1.00 49.31 187 GLY A C 1
ATOM 1552 O O . GLY A 1 187 ? 5.912 -26.988 -13.457 1.00 49.31 187 GLY A O 1
ATOM 1553 N N . VAL A 1 188 ? 5.643 -25.001 -12.469 1.00 47.34 188 VAL A N 1
ATOM 1554 C CA . VAL A 1 188 ? 6.389 -24.250 -13.500 1.00 47.34 188 VAL A CA 1
ATOM 1555 C C . VAL A 1 188 ? 7.532 -23.463 -12.857 1.00 47.34 188 VAL A C 1
ATOM 1557 O O . VAL A 1 188 ? 7.336 -22.813 -11.835 1.00 47.34 188 VAL A O 1
ATOM 1560 N N . SER A 1 189 ? 8.731 -23.510 -13.452 1.00 48.12 189 SER A N 1
ATOM 1561 C CA . SER A 1 189 ? 9.837 -22.609 -13.100 1.00 48.12 189 SER A CA 1
ATOM 1562 C C . SER A 1 189 ? 9.453 -21.191 -13.527 1.00 48.12 189 SER A C 1
ATOM 1564 O O . SER A 1 189 ? 9.475 -20.834 -14.703 1.00 48.12 189 SER A O 1
ATOM 1566 N N . ILE A 1 190 ? 8.968 -20.428 -12.558 1.00 55.31 190 ILE A N 1
ATOM 1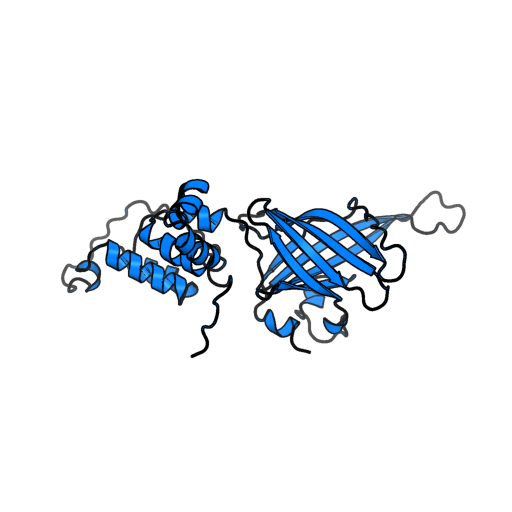567 C CA . ILE A 1 190 ? 8.523 -19.042 -12.687 1.00 55.31 190 ILE A CA 1
ATOM 1568 C C . ILE A 1 190 ? 9.705 -18.154 -12.260 1.00 55.31 190 ILE A C 1
ATOM 1570 O O . ILE A 1 190 ? 10.480 -18.608 -11.412 1.00 55.31 190 ILE A O 1
ATOM 1574 N N . PRO A 1 191 ? 9.866 -16.922 -12.800 1.00 55.34 191 PRO A N 1
ATOM 1575 C CA . PRO A 1 191 ? 10.788 -15.938 -12.242 1.00 55.34 191 PRO A CA 1
ATOM 1576 C C . PRO A 1 191 ? 10.644 -15.936 -10.731 1.00 55.34 191 PRO A C 1
ATOM 1578 O O . PRO A 1 191 ? 9.549 -15.711 -10.199 1.00 55.34 191 PRO A O 1
ATOM 1581 N N . SER A 1 192 ? 11.723 -16.311 -10.060 1.00 59.44 192 SER A N 1
ATOM 1582 C CA . SER A 1 192 ? 11.684 -16.421 -8.622 1.00 59.44 192 SER A CA 1
ATOM 1583 C C . SER A 1 192 ? 11.600 -15.010 -8.086 1.00 59.44 192 SER A C 1
ATOM 1585 O O . SER A 1 192 ? 12.107 -14.055 -8.668 1.00 59.44 192 SER A O 1
ATOM 1587 N N . LEU A 1 193 ? 11.003 -14.854 -6.921 1.00 63.00 193 LEU A N 1
ATOM 1588 C CA . LEU A 1 193 ? 11.074 -13.593 -6.212 1.00 63.00 193 LEU A CA 1
ATOM 1589 C C . LEU A 1 193 ? 12.525 -13.177 -5.881 1.00 63.00 193 LEU A C 1
ATOM 1591 O O . LEU A 1 193 ? 12.772 -12.018 -5.562 1.00 63.00 193 LEU A O 1
ATOM 1595 N N . LYS A 1 194 ? 13.482 -14.106 -6.023 1.00 65.06 194 LYS A N 1
ATOM 1596 C CA . LYS A 1 194 ? 14.931 -13.853 -6.034 1.00 65.06 194 LYS A CA 1
ATOM 1597 C C . LYS A 1 194 ? 15.377 -12.913 -7.163 1.00 65.06 194 LYS A C 1
ATOM 1599 O O . LYS A 1 194 ? 16.380 -12.232 -7.003 1.00 65.06 194 LYS A O 1
ATOM 1604 N N . ASP A 1 195 ? 14.605 -12.825 -8.244 1.00 75.81 195 ASP A N 1
ATOM 1605 C CA . ASP A 1 195 ? 14.851 -11.925 -9.377 1.00 75.81 195 ASP A CA 1
ATOM 1606 C C . ASP A 1 195 ? 14.240 -10.529 -9.148 1.00 75.81 195 ASP A C 1
ATOM 1608 O O . ASP A 1 195 ? 14.437 -9.610 -9.948 1.00 75.81 195 ASP A O 1
ATOM 1612 N N . ALA A 1 196 ? 13.462 -10.348 -8.070 1.00 84.31 196 ALA A N 1
ATOM 1613 C CA . ALA A 1 196 ? 12.889 -9.055 -7.734 1.00 84.31 196 ALA A CA 1
ATOM 1614 C C . ALA A 1 196 ? 13.974 -8.123 -7.190 1.00 84.31 196 ALA A C 1
ATOM 1616 O O . ALA A 1 196 ? 14.716 -8.456 -6.267 1.00 84.31 196 ALA A O 1
ATOM 1617 N N . MET A 1 197 ? 14.020 -6.912 -7.731 1.00 89.50 197 MET A N 1
ATOM 1618 C CA . MET A 1 197 ? 14.937 -5.884 -7.262 1.00 89.50 197 MET A CA 1
ATOM 1619 C C . MET A 1 197 ? 14.483 -5.375 -5.894 1.00 89.50 197 MET A C 1
ATOM 1621 O O . MET A 1 197 ? 13.289 -5.154 -5.670 1.00 89.50 197 MET A O 1
ATOM 1625 N N . CYS A 1 198 ? 15.437 -5.171 -4.993 1.00 90.44 198 CYS A N 1
ATOM 1626 C CA . CYS A 1 198 ? 15.190 -4.699 -3.634 1.00 90.44 198 CYS A CA 1
ATOM 1627 C C . CYS A 1 198 ? 15.333 -3.179 -3.533 1.00 90.44 198 CYS A C 1
ATOM 1629 O O . CYS A 1 198 ? 16.022 -2.542 -4.328 1.00 90.44 198 CYS A O 1
ATOM 1631 N N . GLY A 1 199 ? 14.704 -2.606 -2.516 1.00 93.25 199 GLY A N 1
ATOM 1632 C CA . GLY A 1 199 ? 14.820 -1.192 -2.215 1.00 93.25 199 GLY A CA 1
ATOM 1633 C C . GLY A 1 199 ? 14.012 -0.789 -0.993 1.00 93.25 199 GLY A C 1
ATOM 1634 O O . GLY A 1 199 ? 13.731 -1.610 -0.115 1.00 93.25 199 GLY A O 1
ATOM 1635 N N . ASN A 1 200 ? 13.613 0.476 -0.945 1.00 96.00 200 ASN A N 1
ATOM 1636 C CA . ASN A 1 200 ? 12.915 1.072 0.186 1.00 96.00 200 ASN A CA 1
ATOM 1637 C C . ASN A 1 200 ? 11.747 1.944 -0.265 1.00 96.00 200 ASN A C 1
ATOM 1639 O O . ASN A 1 200 ? 11.713 2.424 -1.395 1.00 96.00 200 ASN A O 1
ATOM 1643 N N . TRP A 1 201 ? 10.795 2.163 0.635 1.00 96.69 201 TRP A N 1
ATOM 1644 C CA . TRP A 1 201 ? 9.666 3.053 0.408 1.00 96.69 201 TRP A CA 1
ATOM 1645 C C . TRP A 1 201 ? 9.420 3.974 1.601 1.00 96.69 201 TRP A C 1
ATOM 1647 O O . TRP A 1 201 ? 9.737 3.651 2.747 1.00 96.69 201 TRP A O 1
ATOM 1657 N N . SER A 1 202 ? 8.803 5.115 1.317 1.00 95.44 202 SER A N 1
ATOM 1658 C CA . SER A 1 202 ? 8.363 6.096 2.303 1.00 95.44 202 SER A CA 1
ATOM 1659 C C . SER A 1 202 ? 7.054 6.739 1.862 1.00 95.44 202 SER A C 1
ATOM 1661 O O . SER A 1 202 ? 6.858 6.999 0.678 1.00 95.44 202 SER A O 1
ATOM 1663 N N . LEU A 1 203 ? 6.164 7.014 2.813 1.00 93.00 203 LEU A N 1
ATOM 1664 C CA . LEU A 1 203 ? 4.907 7.713 2.564 1.00 93.00 203 LEU A CA 1
ATOM 1665 C C . LEU A 1 203 ? 4.924 9.077 3.247 1.00 93.00 203 LEU A C 1
ATOM 1667 O O . LEU A 1 203 ? 4.991 9.151 4.474 1.00 93.00 203 LEU A O 1
ATOM 1671 N N . ASP A 1 204 ? 4.754 10.131 2.461 1.00 89.06 204 ASP A N 1
ATOM 1672 C CA . ASP A 1 204 ? 4.365 11.432 2.976 1.00 89.06 204 ASP A CA 1
ATOM 1673 C C . ASP A 1 204 ? 2.842 11.463 3.179 1.00 89.06 204 ASP A C 1
ATOM 1675 O O . ASP A 1 204 ? 2.044 11.408 2.239 1.00 89.06 204 ASP A O 1
ATOM 1679 N N . GLN A 1 205 ? 2.431 11.528 4.443 1.00 80.75 205 GLN A N 1
ATOM 1680 C CA . GLN A 1 205 ? 1.025 11.511 4.834 1.00 80.75 205 GLN A CA 1
ATOM 1681 C C . GLN A 1 205 ? 0.297 12.833 4.545 1.00 80.75 205 GLN A C 1
ATOM 1683 O O . GLN A 1 205 ? -0.934 12.839 4.474 1.00 80.75 205 GLN A O 1
ATOM 1688 N N . GLU A 1 206 ? 1.022 13.942 4.393 1.00 79.12 206 GLU A N 1
ATOM 1689 C CA . GLU A 1 206 ? 0.448 15.256 4.108 1.00 79.12 206 GLU A CA 1
ATOM 1690 C C . GLU A 1 206 ? 0.174 15.409 2.614 1.00 79.12 206 GLU A C 1
ATOM 1692 O O . GLU A 1 206 ? -0.955 15.707 2.215 1.00 79.12 206 GLU A O 1
ATOM 1697 N N . THR A 1 207 ? 1.169 15.108 1.781 1.00 84.69 207 THR A N 1
ATOM 1698 C CA . THR A 1 207 ? 1.028 15.183 0.319 1.00 84.69 207 THR A CA 1
ATOM 1699 C C . THR A 1 207 ? 0.389 13.934 -0.295 1.00 84.69 207 THR A C 1
ATOM 1701 O O . THR A 1 207 ? 0.002 13.952 -1.467 1.00 84.69 207 THR A O 1
ATOM 1704 N N . ARG A 1 208 ? 0.228 12.861 0.496 1.00 87.38 208 ARG A N 1
ATOM 1705 C CA . ARG A 1 208 ? -0.266 11.532 0.078 1.00 87.38 208 ARG A CA 1
ATOM 1706 C C . ARG A 1 208 ? 0.607 10.875 -0.991 1.00 87.38 208 ARG A C 1
ATOM 1708 O O . ARG A 1 208 ? 0.112 10.069 -1.787 1.00 87.38 208 ARG A O 1
ATOM 1715 N N . VAL A 1 209 ? 1.884 11.246 -1.021 1.00 94.25 209 VAL A N 1
ATOM 1716 C CA . VAL A 1 209 ? 2.854 10.753 -1.993 1.00 94.25 209 VAL A CA 1
ATOM 1717 C C . VAL A 1 209 ? 3.627 9.588 -1.393 1.00 94.25 209 VAL A C 1
ATOM 1719 O O . VAL A 1 209 ? 4.241 9.700 -0.335 1.00 94.25 209 VAL A O 1
ATOM 1722 N N . LEU A 1 210 ? 3.555 8.451 -2.074 1.00 96.81 210 LEU A N 1
ATOM 1723 C CA . LEU A 1 210 ? 4.362 7.273 -1.809 1.00 96.81 210 LEU A CA 1
ATOM 1724 C C . LEU A 1 210 ? 5.559 7.290 -2.754 1.00 96.81 210 LEU A C 1
ATOM 1726 O O . LEU A 1 210 ? 5.383 7.124 -3.961 1.00 96.81 210 LEU A O 1
ATOM 1730 N N . ASP A 1 211 ? 6.751 7.412 -2.189 1.00 97.38 211 ASP A N 1
ATOM 1731 C CA . ASP A 1 211 ? 8.001 7.311 -2.928 1.00 97.38 211 ASP A CA 1
ATOM 1732 C C . ASP A 1 211 ? 8.664 5.961 -2.658 1.00 97.38 211 ASP A C 1
ATOM 1734 O O . ASP A 1 211 ? 8.705 5.476 -1.524 1.00 97.38 211 ASP A O 1
ATOM 1738 N N . ILE A 1 212 ? 9.161 5.333 -3.718 1.00 97.00 212 ILE A N 1
ATOM 1739 C CA . ILE A 1 212 ? 9.840 4.040 -3.683 1.00 97.00 212 ILE A CA 1
ATOM 1740 C C . ILE A 1 212 ? 11.139 4.172 -4.464 1.00 97.00 212 ILE A C 1
ATOM 1742 O O . ILE A 1 212 ? 11.138 4.624 -5.607 1.00 97.00 212 ILE A O 1
ATOM 1746 N N . VAL A 1 213 ? 12.236 3.728 -3.863 1.00 95.81 213 VAL A N 1
ATOM 1747 C CA . VAL A 1 213 ? 13.552 3.658 -4.497 1.00 95.81 213 VAL A CA 1
ATOM 1748 C C . VAL A 1 213 ? 13.941 2.196 -4.598 1.00 95.81 213 VAL A C 1
ATOM 1750 O O . VAL A 1 213 ? 13.967 1.507 -3.584 1.00 95.81 213 VAL A O 1
ATOM 1753 N N . ILE A 1 214 ? 14.223 1.717 -5.806 1.00 94.06 214 ILE A N 1
ATOM 1754 C CA . ILE A 1 214 ? 14.631 0.336 -6.076 1.00 94.06 214 ILE A CA 1
ATOM 1755 C C . ILE A 1 214 ? 16.045 0.340 -6.642 1.00 94.06 214 ILE A C 1
ATOM 1757 O O . ILE A 1 214 ? 16.303 0.975 -7.665 1.00 94.06 214 ILE A O 1
ATOM 1761 N N . ASN A 1 215 ? 16.945 -0.399 -6.002 1.00 88.75 215 ASN A N 1
ATOM 1762 C CA . ASN A 1 215 ? 18.340 -0.476 -6.402 1.00 88.75 215 ASN A CA 1
ATOM 1763 C C . ASN A 1 215 ? 18.522 -1.544 -7.485 1.00 88.75 215 ASN A C 1
ATOM 1765 O O . ASN A 1 215 ? 18.301 -2.735 -7.254 1.00 88.75 215 ASN A O 1
ATOM 1769 N N . GLY A 1 216 ? 18.929 -1.128 -8.682 1.00 79.25 216 GLY A N 1
ATOM 1770 C CA . GLY A 1 216 ? 19.241 -2.043 -9.774 1.00 79.25 216 GLY A CA 1
ATOM 1771 C C . GLY A 1 216 ? 20.625 -2.658 -9.593 1.00 79.25 216 GLY A C 1
ATOM 1772 O O . GLY A 1 216 ? 21.635 -1.969 -9.717 1.00 79.25 216 GLY A O 1
ATOM 1773 N N . THR A 1 217 ? 20.681 -3.967 -9.353 1.00 64.94 217 THR A N 1
ATOM 1774 C CA . THR A 1 217 ? 21.934 -4.720 -9.160 1.00 64.94 217 THR A CA 1
ATOM 1775 C C . THR A 1 217 ? 22.705 -4.938 -10.462 1.00 64.94 217 THR A C 1
ATOM 1777 O O . THR A 1 217 ? 23.920 -4.777 -10.492 1.00 64.94 217 THR A O 1
ATOM 1780 N N . GLU A 1 218 ? 22.014 -5.260 -11.558 1.00 60.88 218 GLU A N 1
ATOM 1781 C CA . GLU A 1 218 ? 22.667 -5.640 -12.823 1.00 60.88 218 GLU A CA 1
ATOM 1782 C C . GLU A 1 218 ? 22.944 -4.462 -13.764 1.00 60.88 218 GLU A C 1
ATOM 1784 O O . GLU A 1 218 ? 23.823 -4.542 -14.619 1.00 60.88 218 GLU A O 1
ATOM 1789 N N . ARG A 1 219 ? 22.190 -3.362 -13.635 1.00 57.62 219 ARG A N 1
ATOM 1790 C CA . ARG A 1 219 ? 22.204 -2.261 -14.617 1.00 57.62 219 ARG A CA 1
ATOM 1791 C C . ARG A 1 219 ? 22.853 -0.969 -14.113 1.00 57.62 219 ARG A C 1
ATOM 1793 O O . ARG A 1 219 ? 22.930 -0.024 -14.882 1.00 57.62 219 ARG A O 1
ATOM 1800 N N . ASN A 1 220 ? 23.348 -0.922 -12.871 1.00 79.81 220 ASN A N 1
ATOM 1801 C CA . ASN A 1 220 ? 23.877 0.290 -12.217 1.00 79.81 220 ASN A CA 1
ATOM 1802 C C . ASN A 1 220 ? 22.886 1.479 -12.216 1.00 79.81 220 ASN A C 1
ATOM 1804 O O . ASN A 1 220 ? 23.326 2.625 -12.248 1.00 79.81 220 ASN A O 1
ATOM 1808 N N . TYR A 1 221 ? 21.570 1.243 -12.201 1.00 86.88 221 TYR A N 1
ATOM 1809 C CA . TYR A 1 221 ? 20.563 2.307 -12.093 1.00 86.88 221 TYR A CA 1
ATOM 1810 C C . TYR A 1 221 ? 19.744 2.131 -10.822 1.00 86.88 221 TYR A C 1
ATOM 1812 O O . TYR A 1 221 ? 19.296 1.024 -10.529 1.00 86.88 221 TYR A O 1
ATOM 1820 N N . ASP A 1 222 ? 19.487 3.230 -10.124 1.00 91.38 222 ASP A N 1
ATOM 1821 C CA . ASP A 1 222 ? 18.447 3.304 -9.105 1.00 91.38 222 ASP A CA 1
ATOM 1822 C C . ASP A 1 222 ? 17.160 3.812 -9.751 1.00 91.38 222 ASP A C 1
ATOM 1824 O O . ASP A 1 222 ? 17.167 4.788 -10.501 1.00 91.38 222 ASP A O 1
ATOM 1828 N N . PHE A 1 223 ? 16.051 3.135 -9.484 1.00 93.81 223 PHE A N 1
ATOM 1829 C CA . PHE A 1 223 ? 14.739 3.480 -10.015 1.00 93.81 223 PHE A CA 1
ATOM 1830 C C . PHE A 1 223 ? 13.908 4.175 -8.944 1.00 93.81 223 PHE A C 1
ATOM 1832 O O . PHE A 1 223 ? 13.746 3.648 -7.845 1.00 93.81 223 PHE A O 1
ATOM 1839 N N . TYR A 1 224 ? 13.335 5.319 -9.297 1.00 95.50 224 TYR A N 1
ATOM 1840 C CA . TYR A 1 224 ? 12.529 6.160 -8.425 1.00 95.50 224 TYR A CA 1
ATOM 1841 C C . TYR A 1 224 ? 11.089 6.145 -8.909 1.00 95.50 224 TYR A C 1
ATOM 1843 O O . TYR A 1 224 ? 10.782 6.557 -10.028 1.00 95.50 224 TYR A O 1
ATOM 1851 N N . PHE A 1 225 ? 10.197 5.667 -8.056 1.00 96.44 225 PHE A N 1
ATOM 1852 C CA . PHE A 1 225 ? 8.773 5.597 -8.319 1.00 96.44 225 PHE A CA 1
ATOM 1853 C C . PHE A 1 225 ? 8.062 6.539 -7.362 1.00 96.44 225 PHE A C 1
ATOM 1855 O O . PHE A 1 225 ? 8.240 6.417 -6.154 1.00 96.44 225 PHE A O 1
ATOM 1862 N N . SER A 1 226 ? 7.230 7.429 -7.890 1.00 97.06 226 SER A N 1
ATOM 1863 C CA . SER A 1 226 ? 6.396 8.310 -7.080 1.00 97.06 226 SER A CA 1
ATOM 1864 C C . SER A 1 226 ? 4.932 8.082 -7.416 1.00 97.06 226 SER A C 1
ATOM 1866 O O . SER A 1 226 ? 4.525 8.144 -8.585 1.00 97.06 226 SER A O 1
ATOM 1868 N N . PHE A 1 227 ? 4.136 7.808 -6.388 1.00 97.38 227 PHE A N 1
ATOM 1869 C CA . PHE A 1 227 ? 2.735 7.437 -6.508 1.00 97.38 227 PHE A CA 1
ATOM 1870 C C . PHE A 1 227 ? 1.829 8.295 -5.630 1.00 97.38 227 PHE A C 1
ATOM 1872 O O . PHE A 1 227 ? 2.180 8.672 -4.520 1.00 97.38 227 PHE A O 1
ATOM 1879 N N . GLU A 1 228 ? 0.607 8.531 -6.093 1.00 95.31 228 GLU A N 1
ATOM 1880 C CA . GLU A 1 228 ? -0.500 8.997 -5.263 1.00 95.31 228 GLU A CA 1
ATOM 1881 C C . GLU A 1 228 ? -1.286 7.784 -4.748 1.00 95.31 228 GLU A C 1
ATOM 1883 O O . GLU A 1 228 ? -1.701 6.918 -5.532 1.00 95.31 228 GLU A O 1
ATOM 1888 N N . ILE A 1 229 ? -1.532 7.736 -3.436 1.00 94.19 229 ILE A N 1
ATOM 1889 C CA . ILE A 1 229 ? -2.410 6.724 -2.840 1.00 94.19 229 ILE A CA 1
ATOM 1890 C C . ILE A 1 229 ? -3.871 7.069 -3.133 1.00 94.19 229 ILE A C 1
ATOM 1892 O O . ILE A 1 229 ? -4.367 8.136 -2.772 1.00 94.19 229 ILE A O 1
ATOM 1896 N N . ALA A 1 230 ? -4.584 6.125 -3.744 1.00 92.56 230 ALA A N 1
ATOM 1897 C CA . ALA A 1 230 ? -5.980 6.265 -4.127 1.00 92.56 230 ALA A CA 1
ATOM 1898 C C . ALA A 1 230 ? -6.820 5.044 -3.720 1.00 92.56 230 ALA A C 1
ATOM 1900 O O . ALA A 1 230 ? -6.317 3.958 -3.431 1.00 92.56 230 ALA A O 1
ATOM 1901 N N . SER A 1 231 ? -8.136 5.232 -3.748 1.00 91.06 231 SER A N 1
ATOM 1902 C CA . SER A 1 231 ? -9.140 4.203 -3.463 1.00 91.06 231 SER A CA 1
ATOM 1903 C C . SER A 1 231 ? -9.876 3.818 -4.747 1.00 91.06 231 SER A C 1
ATOM 1905 O O . SER A 1 231 ? -10.080 4.655 -5.632 1.00 91.06 231 SER A O 1
ATOM 1907 N N . SER A 1 232 ? -10.265 2.553 -4.884 1.00 92.25 232 SER A N 1
ATOM 1908 C CA . SER A 1 232 ? -10.974 2.053 -6.063 1.00 92.25 232 SER A CA 1
ATOM 1909 C C . SER A 1 232 ? -11.830 0.833 -5.731 1.00 92.25 232 SER A C 1
ATOM 1911 O O . SER A 1 232 ? -11.416 -0.034 -4.963 1.00 92.25 232 SER A O 1
ATOM 1913 N N . GLY A 1 233 ? -13.022 0.756 -6.333 1.00 87.88 233 GLY A N 1
ATOM 1914 C CA . GLY A 1 233 ? -13.941 -0.372 -6.148 1.00 87.88 233 GLY A CA 1
ATOM 1915 C C . GLY A 1 233 ? -14.427 -0.525 -4.704 1.00 87.88 233 GLY A C 1
ATOM 1916 O O . GLY A 1 233 ? -14.440 -1.635 -4.186 1.00 87.88 233 GLY A O 1
ATOM 1917 N N . GLY A 1 234 ? -14.720 0.589 -4.023 1.00 84.25 234 GLY A N 1
ATOM 1918 C CA . GLY A 1 234 ? -15.179 0.607 -2.626 1.00 84.25 234 GLY A CA 1
ATOM 1919 C C . GLY A 1 234 ? -14.097 0.323 -1.576 1.00 84.25 234 GLY A C 1
ATOM 1920 O O . GLY A 1 234 ? -14.319 0.569 -0.396 1.00 84.25 234 GLY A O 1
ATOM 1921 N N . LYS A 1 235 ? -12.908 -0.133 -1.986 1.00 85.69 235 LYS A N 1
ATOM 1922 C CA . LYS A 1 235 ? -11.782 -0.411 -1.088 1.00 85.69 235 LYS A CA 1
ATOM 1923 C C . LYS A 1 235 ? -10.921 0.834 -0.903 1.00 85.69 235 LYS A C 1
ATOM 1925 O O . LYS A 1 235 ? -10.607 1.533 -1.868 1.00 85.69 235 LYS A O 1
ATOM 1930 N N . VAL A 1 236 ? -10.515 1.094 0.334 1.00 87.56 236 VAL A N 1
ATOM 1931 C CA . VAL A 1 236 ? -9.739 2.282 0.699 1.00 87.56 236 VAL A CA 1
ATOM 1932 C C . VAL A 1 236 ? -8.247 2.047 0.447 1.00 87.56 236 VAL A C 1
ATOM 1934 O O . VAL A 1 236 ? -7.714 0.981 0.764 1.00 87.56 236 VAL A O 1
ATOM 1937 N N . HIS A 1 237 ? -7.567 3.029 -0.148 1.00 90.94 237 HIS A N 1
ATOM 1938 C CA . HIS A 1 237 ? -6.107 3.053 -0.346 1.00 90.94 237 HIS A CA 1
ATOM 1939 C C . HIS A 1 237 ? -5.528 1.784 -1.011 1.00 90.94 237 HIS A C 1
ATOM 1941 O O . HIS A 1 237 ? -4.398 1.365 -0.758 1.00 90.94 237 HIS A O 1
ATOM 1947 N N . ASN A 1 238 ? -6.316 1.127 -1.867 1.00 93.81 238 ASN A N 1
ATOM 1948 C CA . ASN A 1 238 ? -5.936 -0.104 -2.562 1.00 93.81 238 ASN A CA 1
ATOM 1949 C C . ASN A 1 238 ? -5.322 0.148 -3.947 1.00 93.81 238 ASN A C 1
ATOM 1951 O O . ASN A 1 238 ? -5.055 -0.814 -4.667 1.00 93.81 238 ASN A O 1
ATOM 1955 N N . LYS A 1 239 ? -5.148 1.407 -4.355 1.00 95.56 239 LYS A N 1
ATOM 1956 C CA . LYS A 1 239 ? -4.678 1.785 -5.687 1.00 95.56 239 LYS A CA 1
ATOM 1957 C C . LYS A 1 239 ? -3.504 2.755 -5.586 1.00 95.56 239 LYS A C 1
ATOM 1959 O O . LYS A 1 239 ? -3.566 3.705 -4.813 1.00 95.56 239 LYS A O 1
ATOM 1964 N N . LEU A 1 240 ? -2.480 2.557 -6.414 1.00 96.94 240 LEU A N 1
ATOM 1965 C CA . LEU A 1 240 ? -1.389 3.519 -6.597 1.00 96.94 240 LEU A CA 1
ATOM 1966 C C . LEU A 1 240 ? -1.480 4.108 -8.004 1.00 96.94 240 LEU A C 1
ATOM 1968 O O . LEU A 1 240 ? -1.476 3.368 -8.996 1.00 96.94 240 LEU A O 1
ATOM 1972 N N . LYS A 1 241 ? -1.594 5.433 -8.095 1.00 95.38 241 LYS A N 1
ATOM 1973 C CA . LYS A 1 241 ? -1.558 6.165 -9.366 1.00 95.38 241 LYS A CA 1
ATOM 1974 C C . LYS A 1 241 ? -0.173 6.752 -9.566 1.00 95.38 241 LYS A C 1
ATOM 1976 O O . LYS A 1 241 ? 0.372 7.333 -8.636 1.00 95.38 241 LYS A O 1
ATOM 1981 N N . TRP A 1 242 ? 0.380 6.627 -10.763 1.00 95.12 242 TRP A N 1
ATOM 1982 C CA . TRP A 1 242 ? 1.666 7.236 -11.080 1.00 95.12 242 TRP A CA 1
ATOM 1983 C C . TRP A 1 242 ? 1.619 8.759 -10.947 1.00 95.12 242 TRP A C 1
ATOM 1985 O O . TRP A 1 242 ? 0.692 9.394 -11.449 1.00 95.12 242 TRP A O 1
ATOM 1995 N N . LYS A 1 243 ? 2.643 9.327 -10.307 1.00 95.00 243 LYS A N 1
ATOM 1996 C CA . LYS A 1 243 ? 2.975 10.756 -10.379 1.00 95.00 243 LYS A CA 1
ATOM 1997 C C . LYS A 1 243 ? 4.260 10.980 -11.165 1.00 95.00 243 LYS A C 1
ATOM 1999 O O . LYS A 1 243 ? 4.300 11.881 -11.991 1.00 95.00 243 LYS A O 1
ATOM 2004 N N . LYS A 1 244 ? 5.287 10.161 -10.913 1.00 95.75 244 LYS A N 1
ATOM 2005 C CA . LYS A 1 244 ? 6.592 10.239 -11.581 1.00 95.75 244 LYS A CA 1
ATOM 2006 C C . LYS A 1 244 ? 7.246 8.860 -11.628 1.00 95.75 244 LYS A C 1
ATOM 2008 O O . LYS A 1 244 ? 7.075 8.063 -10.703 1.00 95.75 244 LYS A O 1
ATOM 2013 N N . TYR A 1 245 ? 8.006 8.597 -12.684 1.00 95.06 245 TYR A N 1
ATOM 2014 C CA . TYR A 1 245 ? 8.913 7.457 -12.764 1.00 95.06 245 TYR A CA 1
ATOM 2015 C C . TYR A 1 245 ? 10.226 7.911 -13.389 1.00 95.06 245 TYR A C 1
ATOM 2017 O O . TYR A 1 245 ? 10.227 8.479 -14.477 1.00 95.06 245 TYR A O 1
ATOM 2025 N N . SER A 1 246 ? 11.342 7.679 -12.713 1.00 94.56 246 SER A N 1
ATOM 2026 C CA . SER A 1 246 ? 12.663 8.054 -13.210 1.00 94.56 246 SER A CA 1
ATOM 2027 C C . SER A 1 246 ? 13.719 7.037 -12.804 1.00 94.56 246 SER A C 1
ATOM 2029 O O . SER A 1 246 ? 13.488 6.157 -11.970 1.00 94.56 246 SER A O 1
ATOM 2031 N N . CYS A 1 247 ? 14.888 7.126 -13.426 1.00 92.75 247 CYS A N 1
ATOM 2032 C CA . CYS A 1 247 ? 16.067 6.396 -12.997 1.00 92.75 247 CYS A CA 1
ATOM 2033 C C . CYS A 1 247 ? 17.282 7.316 -12.897 1.00 92.75 247 CYS A C 1
ATOM 2035 O O . CYS A 1 247 ? 17.380 8.322 -13.600 1.00 92.75 247 CYS A O 1
ATOM 2037 N N . ILE A 1 248 ? 18.210 6.954 -12.016 1.00 91.00 248 ILE A N 1
ATOM 2038 C CA . ILE A 1 248 ? 19.488 7.636 -11.833 1.00 91.00 248 ILE A CA 1
ATOM 2039 C C . ILE A 1 248 ? 20.599 6.612 -12.019 1.00 91.00 248 ILE A C 1
ATOM 2041 O O . ILE A 1 248 ? 20.580 5.543 -11.413 1.00 91.00 248 ILE A O 1
ATOM 2045 N N . GLU A 1 249 ? 21.576 6.935 -12.860 1.00 87.31 249 GLU A N 1
ATOM 2046 C CA . GLU A 1 249 ? 22.762 6.101 -13.042 1.00 87.31 249 GLU A CA 1
ATOM 2047 C C . GLU A 1 249 ? 23.704 6.213 -11.832 1.00 87.31 249 GLU A C 1
ATOM 2049 O O . GLU A 1 249 ? 24.121 7.307 -11.449 1.00 87.31 249 GLU A O 1
ATOM 2054 N N . GLN A 1 250 ? 24.094 5.079 -11.251 1.00 79.31 250 GLN A N 1
ATOM 2055 C CA . GLN A 1 250 ? 24.948 5.013 -10.063 1.00 79.31 250 GLN A CA 1
ATOM 2056 C C . GLN A 1 250 ? 26.412 5.388 -10.351 1.00 79.31 250 GLN A C 1
ATOM 2058 O O . GLN A 1 250 ? 27.079 5.943 -9.476 1.00 79.31 250 GLN A O 1
ATOM 2063 N N . LYS A 1 251 ? 26.924 5.074 -11.555 1.00 73.00 251 LYS A N 1
ATOM 2064 C CA . LYS A 1 251 ? 28.357 5.169 -11.919 1.00 73.00 251 LYS A CA 1
ATOM 2065 C C . LYS A 1 251 ? 28.711 6.309 -12.888 1.00 73.00 251 LYS A C 1
ATOM 2067 O O . LYS A 1 251 ? 29.845 6.369 -13.353 1.00 73.00 251 LYS A O 1
ATOM 2072 N N . GLY A 1 252 ? 27.778 7.217 -13.161 1.00 70.25 252 GLY A N 1
ATOM 2073 C CA . GLY A 1 252 ? 27.972 8.352 -14.069 1.00 70.25 252 GLY A CA 1
ATOM 2074 C C . GLY A 1 252 ? 27.796 9.709 -13.386 1.00 70.25 252 GLY A C 1
ATOM 2075 O O . GLY A 1 252 ? 27.976 9.855 -12.178 1.00 70.25 252 GLY A O 1
ATOM 2076 N N . ALA A 1 253 ? 27.359 10.705 -14.156 1.00 68.44 253 ALA A N 1
ATOM 2077 C CA . ALA A 1 253 ? 27.043 12.050 -13.662 1.00 68.44 253 ALA A CA 1
ATOM 2078 C C . ALA A 1 253 ? 25.790 12.109 -12.753 1.00 68.44 253 ALA A C 1
ATOM 2080 O O . ALA A 1 253 ? 25.354 13.201 -12.396 1.00 68.44 253 ALA A O 1
ATOM 2081 N N . ARG A 1 254 ? 25.206 10.951 -12.389 1.00 76.62 254 ARG A N 1
ATOM 2082 C CA . ARG A 1 254 ? 23.959 10.817 -11.614 1.00 76.62 254 ARG A CA 1
ATOM 2083 C C . ARG A 1 254 ? 22.818 11.657 -12.188 1.00 76.62 254 ARG A C 1
ATOM 2085 O O . ARG A 1 254 ? 22.049 12.273 -11.456 1.00 76.62 254 ARG A O 1
ATOM 2092 N N . LEU A 1 255 ? 22.728 11.685 -13.516 1.00 81.75 255 LEU A N 1
ATOM 2093 C CA . LEU A 1 255 ? 21.657 12.380 -14.211 1.00 81.75 255 LEU A CA 1
ATOM 2094 C C . LEU A 1 255 ? 20.359 11.595 -14.047 1.00 81.75 255 LEU A C 1
ATOM 2096 O O . LEU A 1 255 ? 20.297 10.401 -14.348 1.00 81.75 255 LEU A O 1
ATOM 2100 N N . GLU A 1 256 ? 19.329 12.282 -13.564 1.00 87.31 256 GLU A N 1
ATOM 2101 C CA . GLU A 1 256 ? 17.982 11.739 -13.505 1.00 87.31 256 GLU A CA 1
ATOM 2102 C C . GLU A 1 256 ? 17.388 11.713 -14.915 1.00 87.31 256 GLU A C 1
ATOM 2104 O O . GLU A 1 256 ? 17.298 12.739 -15.589 1.00 87.31 256 GLU A O 1
ATOM 2109 N N . THR A 1 257 ? 16.979 10.529 -15.360 1.00 90.75 257 THR A N 1
ATOM 2110 C CA . THR A 1 257 ? 16.247 10.340 -16.612 1.00 90.75 257 THR A CA 1
ATOM 2111 C C . THR A 1 257 ? 14.811 9.970 -16.288 1.00 90.75 257 THR A C 1
ATOM 2113 O O . THR A 1 257 ? 14.553 8.955 -15.638 1.00 90.75 257 THR A O 1
ATOM 2116 N N . GLU A 1 258 ? 13.863 10.790 -16.734 1.00 91.88 258 GLU A N 1
ATOM 2117 C CA . GLU A 1 258 ? 12.441 10.505 -16.570 1.00 91.88 258 GLU A CA 1
ATOM 2118 C C . GLU A 1 258 ? 11.972 9.464 -17.592 1.00 91.88 258 GLU A C 1
ATOM 2120 O O . GLU A 1 258 ? 12.294 9.525 -18.781 1.00 91.88 258 GLU A O 1
ATOM 2125 N N . ILE A 1 259 ? 11.208 8.484 -17.117 1.00 89.69 259 ILE A N 1
ATOM 2126 C CA . ILE A 1 259 ? 10.679 7.386 -17.916 1.00 89.69 259 ILE A CA 1
ATOM 2127 C C . ILE A 1 259 ? 9.208 7.677 -18.211 1.00 89.69 259 ILE A C 1
ATOM 2129 O O . ILE A 1 259 ? 8.412 7.939 -17.312 1.00 89.69 259 ILE A O 1
ATOM 2133 N N . SER A 1 260 ? 8.834 7.594 -19.489 1.00 89.31 260 SER A N 1
ATOM 2134 C CA . SER A 1 260 ? 7.462 7.861 -19.927 1.00 89.31 260 SER A CA 1
ATOM 2135 C C . SER A 1 260 ? 6.444 6.907 -19.292 1.00 89.31 260 SER A C 1
ATOM 2137 O O . SER A 1 260 ? 6.639 5.692 -19.248 1.00 89.31 260 SER A O 1
ATOM 2139 N N . LEU A 1 261 ? 5.308 7.473 -18.881 1.00 87.56 261 LEU A N 1
ATOM 2140 C CA . LEU A 1 261 ? 4.186 6.768 -18.258 1.00 87.56 261 LEU A CA 1
ATOM 2141 C C . LEU A 1 261 ? 3.049 6.429 -19.238 1.00 87.56 261 LEU A C 1
ATOM 2143 O O . LEU A 1 261 ? 2.020 5.907 -18.819 1.00 87.56 261 LEU A O 1
ATOM 2147 N N . ASN A 1 262 ? 3.203 6.708 -20.537 1.00 83.50 262 ASN A N 1
ATOM 2148 C CA . ASN A 1 262 ? 2.099 6.671 -21.511 1.00 83.50 262 ASN A CA 1
ATOM 2149 C C . ASN A 1 262 ? 1.372 5.318 -21.603 1.00 83.50 262 ASN A C 1
ATOM 2151 O O . ASN A 1 262 ? 0.179 5.280 -21.889 1.00 83.50 262 ASN A O 1
ATOM 2155 N N . ASN A 1 263 ? 2.082 4.218 -21.349 1.00 81.94 263 ASN A N 1
ATOM 2156 C CA . ASN A 1 263 ? 1.531 2.861 -21.397 1.00 81.94 263 ASN A CA 1
ATOM 2157 C C . ASN A 1 263 ? 1.391 2.225 -20.008 1.00 81.94 263 ASN A C 1
ATOM 2159 O O . ASN A 1 263 ? 1.138 1.024 -19.906 1.00 81.94 263 ASN A O 1
ATOM 2163 N N . GLU A 1 264 ? 1.587 2.998 -18.939 1.00 86.19 264 GLU A N 1
ATOM 2164 C CA . GLU A 1 264 ? 1.589 2.476 -17.581 1.00 86.19 264 GL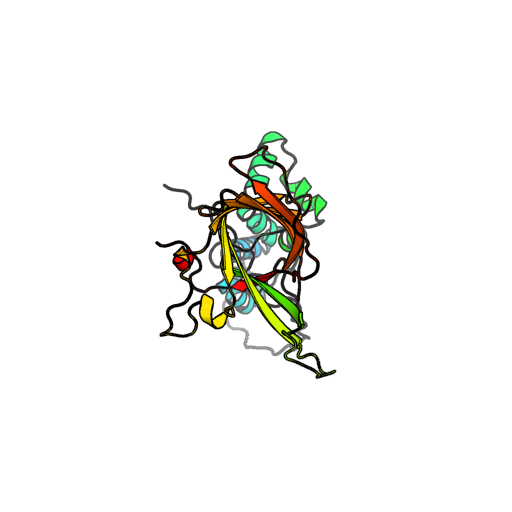U A CA 1
ATOM 2165 C C . GLU A 1 264 ? 0.206 2.588 -16.935 1.00 86.19 264 GLU A C 1
ATOM 2167 O O . GLU A 1 264 ? -0.377 3.664 -16.786 1.00 86.19 264 GLU A O 1
ATOM 2172 N N . GLY A 1 265 ? -0.325 1.437 -16.522 1.00 89.56 265 GLY A N 1
ATOM 2173 C CA . GLY A 1 265 ? -1.541 1.370 -15.723 1.00 89.56 265 GLY A CA 1
ATOM 2174 C C . GLY A 1 265 ? -1.315 1.818 -14.277 1.00 89.56 265 GLY A C 1
ATOM 2175 O O . GLY A 1 265 ? -0.197 2.024 -13.813 1.00 89.56 265 GLY A O 1
ATOM 2176 N N . SER A 1 266 ? -2.404 1.940 -13.520 1.00 94.62 266 SER A N 1
ATOM 2177 C CA . SER A 1 266 ? -2.307 2.056 -12.061 1.00 94.62 266 SER A CA 1
ATOM 2178 C C . SER A 1 266 ? -2.025 0.697 -11.426 1.00 94.62 266 SER A C 1
ATOM 2180 O O . SER A 1 266 ? -2.461 -0.334 -11.944 1.00 94.62 266 SER A O 1
ATOM 2182 N N . TYR A 1 267 ? -1.390 0.699 -10.256 1.00 96.38 267 TYR A N 1
ATOM 2183 C CA . TYR A 1 267 ? -1.284 -0.513 -9.455 1.00 96.38 267 TYR A CA 1
ATOM 2184 C C . TYR A 1 267 ? -2.539 -0.721 -8.618 1.00 96.38 267 TYR A C 1
ATOM 2186 O O . TYR A 1 267 ? -3.079 0.232 -8.055 1.00 96.38 267 TYR A O 1
ATOM 2194 N N . PHE A 1 268 ? -2.947 -1.976 -8.470 1.00 95.62 268 PHE A N 1
ATOM 2195 C CA . PHE A 1 268 ? -4.031 -2.397 -7.590 1.00 95.62 268 PHE A CA 1
ATOM 2196 C C . PHE A 1 268 ? -3.526 -3.432 -6.590 1.00 95.62 268 PHE A C 1
ATOM 2198 O O . PHE A 1 268 ? -2.737 -4.307 -6.941 1.00 95.62 268 PHE A O 1
ATOM 2205 N N . PHE A 1 269 ? -3.973 -3.319 -5.345 1.00 94.25 269 PHE A N 1
ATOM 2206 C CA . PHE A 1 269 ? -3.562 -4.189 -4.254 1.00 94.25 269 PHE A CA 1
ATOM 2207 C C . PHE A 1 269 ? -4.285 -5.540 -4.287 1.00 94.25 269 PHE A C 1
ATOM 2209 O O . PHE A 1 269 ? -5.515 -5.600 -4.368 1.00 94.25 269 PHE A O 1
ATOM 2216 N N . TYR A 1 270 ? -3.509 -6.608 -4.127 1.00 89.88 270 TYR A N 1
ATOM 2217 C CA . TYR A 1 270 ? -3.952 -7.981 -3.938 1.00 89.88 270 TYR A CA 1
ATOM 2218 C C . TYR A 1 270 ? -3.402 -8.490 -2.610 1.00 89.88 270 TYR A C 1
ATOM 2220 O O . TYR A 1 270 ? -2.198 -8.442 -2.355 1.00 89.88 270 TYR A O 1
ATOM 2228 N N . ARG A 1 271 ? -4.298 -8.972 -1.754 1.00 86.81 271 ARG A N 1
ATOM 2229 C CA . ARG A 1 271 ? -3.939 -9.524 -0.449 1.00 86.81 271 ARG A CA 1
ATOM 2230 C C . ARG A 1 271 ? -3.295 -10.898 -0.612 1.00 86.81 271 ARG A C 1
ATOM 2232 O O . ARG A 1 271 ? -3.725 -11.669 -1.465 1.00 86.81 271 ARG A O 1
ATOM 2239 N N . LEU A 1 272 ? -2.304 -11.190 0.227 1.00 82.56 272 LEU A N 1
ATOM 2240 C CA . LEU A 1 272 ? -1.662 -12.502 0.309 1.00 82.56 272 LEU A CA 1
ATOM 2241 C C . LEU A 1 272 ? -1.897 -13.109 1.694 1.00 82.56 272 LEU A C 1
ATOM 2243 O O . LEU A 1 272 ? -1.940 -12.381 2.689 1.00 82.56 272 LEU A O 1
ATOM 2247 N N . ASP A 1 273 ? -2.033 -14.433 1.752 1.00 74.69 273 ASP A N 1
ATOM 2248 C CA . ASP A 1 273 ? -2.240 -15.161 3.009 1.00 74.69 273 ASP A CA 1
ATOM 2249 C C . ASP A 1 273 ? -0.954 -15.227 3.848 1.00 74.69 273 ASP A C 1
ATOM 2251 O O . ASP A 1 273 ? -0.993 -14.993 5.057 1.00 74.69 273 ASP A O 1
ATOM 2255 N N . ASP A 1 274 ? 0.197 -15.447 3.199 1.00 70.69 274 ASP A N 1
ATOM 2256 C CA . ASP A 1 274 ? 1.529 -15.353 3.810 1.00 70.69 274 ASP A CA 1
ATOM 2257 C C . ASP A 1 274 ? 2.419 -14.347 3.052 1.00 70.69 274 ASP A C 1
ATOM 2259 O O . ASP A 1 274 ? 3.219 -14.738 2.198 1.00 70.69 274 ASP A O 1
ATOM 2263 N N . PRO A 1 275 ? 2.309 -13.037 3.344 1.00 66.25 275 PRO A N 1
ATOM 2264 C CA . PRO A 1 275 ? 3.133 -12.011 2.706 1.00 66.25 275 PRO A CA 1
ATOM 2265 C C . PRO A 1 275 ? 4.603 -12.065 3.145 1.00 66.25 275 PRO A C 1
ATOM 2267 O O . PRO A 1 275 ? 5.446 -11.463 2.492 1.00 66.25 275 PRO A O 1
ATOM 2270 N N . GLU A 1 276 ? 4.935 -12.766 4.235 1.00 66.88 276 GLU A N 1
ATOM 2271 C CA . GLU A 1 276 ? 6.313 -12.872 4.728 1.00 66.88 276 GLU A CA 1
ATOM 2272 C C . GLU A 1 276 ? 7.101 -13.949 3.981 1.00 66.88 276 GLU A C 1
ATOM 2274 O O . GLU A 1 276 ? 8.319 -13.835 3.876 1.00 66.88 276 GLU A O 1
ATOM 2279 N N . SER A 1 277 ? 6.427 -14.966 3.427 1.00 64.19 277 SER A N 1
ATOM 2280 C CA . SER A 1 277 ? 7.051 -15.976 2.553 1.00 64.19 277 SER A CA 1
ATOM 2281 C C . SER A 1 277 ? 7.835 -15.357 1.394 1.00 64.19 277 SER A C 1
ATOM 2283 O O . SER A 1 277 ? 8.876 -15.871 1.003 1.00 64.19 277 SER A O 1
ATOM 2285 N N . VAL A 1 278 ? 7.371 -14.204 0.914 1.00 59.78 278 VAL A N 1
ATOM 2286 C CA . VAL A 1 278 ? 7.981 -13.398 -0.144 1.00 59.78 278 VAL A CA 1
ATOM 2287 C C . VAL A 1 278 ? 9.404 -12.968 0.263 1.00 59.7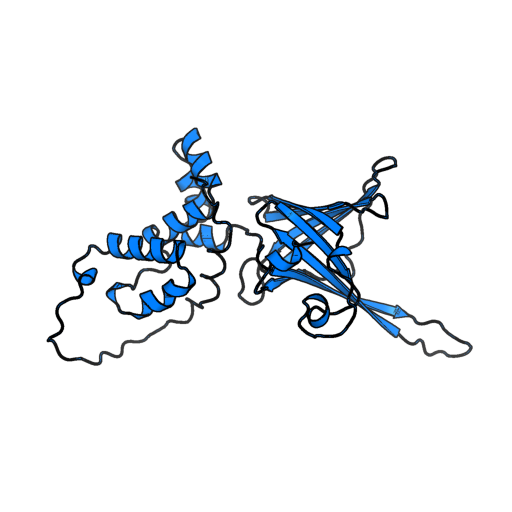8 278 VAL A C 1
ATOM 2289 O O . VAL A 1 278 ? 10.336 -12.998 -0.527 1.00 59.78 278 VAL A O 1
ATOM 2292 N N . PHE A 1 279 ? 9.645 -12.627 1.523 1.00 58.75 279 PHE A N 1
ATOM 2293 C CA . PHE A 1 279 ? 10.937 -12.082 1.955 1.00 58.75 279 PHE A CA 1
ATOM 2294 C C . PHE A 1 279 ? 11.849 -13.108 2.640 1.00 58.75 279 PHE A C 1
ATOM 2296 O O . PHE A 1 279 ? 12.860 -12.718 3.222 1.00 58.75 279 PHE A O 1
ATOM 2303 N N . LYS A 1 280 ? 11.501 -14.400 2.593 1.00 58.84 280 LYS A N 1
ATOM 2304 C CA . LYS A 1 280 ? 12.347 -15.497 3.082 1.00 58.84 280 LYS A CA 1
ATOM 2305 C C . LYS A 1 280 ? 13.182 -16.030 1.915 1.00 58.84 280 LYS A C 1
ATOM 2307 O O . LYS A 1 280 ? 12.614 -16.474 0.921 1.00 58.84 280 LYS A O 1
ATOM 2312 N N . ASP A 1 281 ? 14.504 -15.945 2.035 1.00 49.88 281 ASP A N 1
ATOM 2313 C CA . ASP A 1 281 ? 15.463 -16.414 1.021 1.00 49.88 281 ASP A CA 1
ATOM 2314 C C . ASP A 1 281 ? 15.728 -17.928 1.088 1.00 49.88 281 ASP A C 1
ATOM 2316 O O . ASP A 1 281 ? 15.711 -18.481 2.215 1.00 49.88 281 ASP A O 1
#

InterPro domains:
  IPR045464 F-box protein Hrt3/FBXO9, C-terminal [PF19270] (110-183)

Sequence (281 aa):
MKNKKLGPKISQKLEESSIADLNLDDQHESLPQDKPPSIFEQLPREIVINILAQVAINWPTKLIDVILIGNVFRFNYDDALFWEPICRQLYPELRNRSKIDGTDSLIDAKRYGSYYNLFKKRPTVRTNGVYVCTSKYYRDGETTGISFYRPKHEVRYYRYMWLREDGTARSLLSNFPPKRILNLEPGVSIPSLKDAMCGNWSLDQETRVLDIVINGTERNYDFYFSFEIASSGGKVHNKLKWKKYSCIEQKGARLETEISLNNEGSYFFYRLDDPESVFKD

Radius of gyration: 24.51 Å; chains: 1; bounding box: 69×48×85 Å

Secondary structure (DSSP, 8-state):
-------SHHHHHTTSS-STT-----------S-SPPPTTTTS-HHHHHHHHHHHHHH-GGGHHHHHTT-GGG---TT-HHHHHHHHHHH-HHHHHHHHHHS--HHHHHHHHSSHHHHHHHS-----SEEEEEEEEEEEEPP--SS----PEEEEEEEEEEEE-TTSEEEEEEESS-HHHHTT-SSS-----GGGSEEEEEEEETTTTEEEEEEE-TTTSEEEEEEEEEEEETTEEEEEEEEEEEEEEESSSS--EEEPP-TTPPPEEEEE-S-TTGGG--

Organism: Starmerella bacillaris (NCBI:txid1247836)

pLDDT: mean 77.61, std 18.67, range [26.14, 97.38]

Foldseek 3Di:
DDPDQDEDPLLQLLQVDPPPPPPDPDDDDDDDDPDDDDPLVVDDLLVLLLVLLVCSQPPVNCSVVVCVVDPSNDDDPQDQSNQLVVLCSHCVVQVVVCVPPVPGVVVLCVVLVGSSSSSFVQADDDQQFKWKWKFKDWDWDDDDPDDPDTDIDIQIKMWIWHAHPVFKIWIDIGSDDPCVQLPVDPDDPDPALVNTFIWGWDADRVVQKIWTWTQDPPQQKIKIWIWHQADDPSGGSQKTHGDFIWIFHNPDPRDIDTDDCPRIGIIGTDGDPCSCVSVDD